Protein AF-X0YXL5-F1 (afdb_monomer_lite)

Sequence (217 aa):
MGSWDVGGWTADITVYADGTITDFPDGALIILWCDELYDGEADFRSVGGWYGQEDILLTAFIISDSVRMDYERGLVTFRVVTIQDLLKKLTIWGANLKSTTGDPTGWFGIEDMTAELAAWWVIENRTTLGNLVDLYFWGGTGAGKPLDFLDFTERDAYSIINDDILSCLCARFVCGRYNTMTGTRDYNLLTEAQRAMIGAPLMTIERDHWRDDLEVG

Foldseek 3Di:
DDDPVLQWDKDKDKDQDQDDCVNQDAFDKDWDFDFDDDPPDPGTDADDDDPPCRRTQAIWTWHPPFWDADPVRRMIITMTIFCLVVQQVQKFAKDKAFEDCDDDPDLRYDHQDALVNVLVSCPVVGHPVVVPAAEEADPDDLPRPGDGMFTDHTGGSQCCSAPRRCVVSCWHFHADRRSHIDDDHDLVPDDPVRNVVVDPPPDDPDPVVPPDDDDDD

Structure (mmCIF, N/CA/C/O backbone):
data_AF-X0YXL5-F1
#
_entry.id   AF-X0YXL5-F1
#
loop_
_atom_site.group_PDB
_atom_site.id
_atom_site.type_symbol
_atom_site.label_atom_id
_atom_site.label_alt_id
_atom_site.label_comp_id
_atom_site.label_asym_id
_atom_site.label_entity_id
_atom_site.label_seq_id
_atom_site.pdbx_PDB_ins_code
_atom_site.Cartn_x
_atom_site.Cartn_y
_ato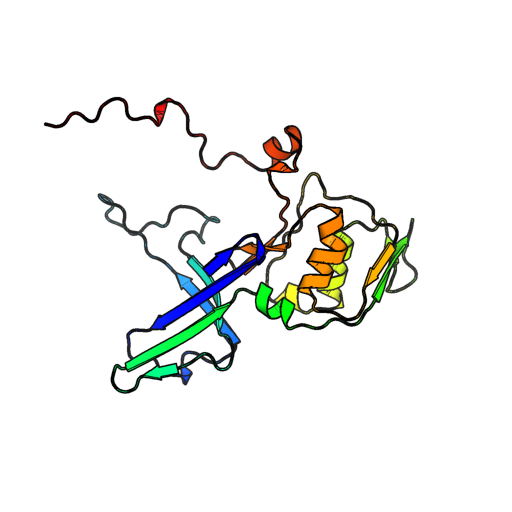m_site.Cartn_z
_atom_site.occupancy
_atom_site.B_iso_or_equiv
_atom_site.auth_seq_id
_atom_site.auth_comp_id
_atom_site.auth_asym_id
_atom_site.auth_atom_id
_atom_site.pdbx_PDB_model_num
ATOM 1 N N . MET A 1 1 ? -2.484 -0.819 -15.609 1.00 56.59 1 MET A N 1
ATOM 2 C CA . MET A 1 1 ? -3.908 -0.979 -15.255 1.00 56.59 1 MET A CA 1
ATOM 3 C C . MET A 1 1 ? -4.056 -0.897 -13.746 1.00 56.59 1 MET A C 1
ATOM 5 O O . MET A 1 1 ? -3.363 -1.604 -13.031 1.00 56.59 1 MET A O 1
ATOM 9 N N . GLY A 1 2 ? -4.920 -0.015 -13.265 1.00 61.78 2 GLY A N 1
ATOM 10 C CA . GLY A 1 2 ? -5.283 0.103 -11.856 1.00 61.78 2 GLY A CA 1
ATOM 11 C C . GLY A 1 2 ? -6.634 0.793 -11.771 1.00 61.78 2 GLY A C 1
ATOM 12 O O . GLY A 1 2 ? -7.039 1.471 -12.716 1.00 61.78 2 GLY A O 1
ATOM 13 N N . SER A 1 3 ? -7.363 0.563 -10.690 1.00 67.38 3 SER A N 1
ATOM 14 C CA . SER A 1 3 ? -8.649 1.214 -10.462 1.00 67.38 3 SER A CA 1
ATOM 15 C C . SER A 1 3 ? -8.823 1.483 -8.982 1.00 67.38 3 SER A C 1
ATOM 17 O O . SER A 1 3 ? -8.262 0.775 -8.142 1.00 67.38 3 SER A O 1
ATOM 19 N N . TRP A 1 4 ? -9.654 2.475 -8.682 1.00 67.94 4 TRP A N 1
ATOM 20 C CA . TRP A 1 4 ? -10.129 2.732 -7.330 1.00 67.94 4 TRP A CA 1
ATOM 21 C C . TRP A 1 4 ? -10.657 1.463 -6.652 1.00 67.94 4 TRP A C 1
ATOM 23 O O . TRP A 1 4 ? -10.398 1.229 -5.476 1.00 67.94 4 TRP A O 1
ATOM 33 N N . ASP A 1 5 ? -11.345 0.609 -7.416 1.00 72.75 5 ASP A N 1
ATOM 34 C CA . ASP A 1 5 ? -11.934 -0.604 -6.869 1.00 72.75 5 ASP A CA 1
ATOM 35 C C . ASP A 1 5 ? -10.898 -1.636 -6.418 1.00 72.75 5 ASP A C 1
ATOM 37 O O . ASP A 1 5 ? -11.134 -2.367 -5.458 1.00 72.75 5 ASP A O 1
ATOM 41 N N . VAL A 1 6 ? -9.752 -1.686 -7.097 1.00 76.38 6 VAL A N 1
ATOM 42 C CA . VAL A 1 6 ? -8.659 -2.620 -6.794 1.00 76.38 6 VAL A CA 1
ATOM 43 C C . VAL A 1 6 ? -7.719 -2.066 -5.716 1.00 76.38 6 VAL A C 1
ATOM 45 O O . VAL A 1 6 ? -7.063 -2.853 -5.026 1.00 76.38 6 VAL A O 1
ATOM 48 N N . GLY A 1 7 ? -7.671 -0.735 -5.570 1.00 76.25 7 GLY A N 1
ATOM 49 C CA . GLY A 1 7 ? -6.878 -0.018 -4.568 1.00 76.25 7 GLY A CA 1
ATOM 50 C C . GLY A 1 7 ? -5.394 0.149 -4.910 1.00 76.25 7 GLY A C 1
ATOM 51 O O . GLY A 1 7 ? -4.627 0.653 -4.091 1.00 76.25 7 GLY A O 1
ATOM 52 N N . GLY A 1 8 ? -4.968 -0.266 -6.102 1.00 82.81 8 GLY A N 1
ATOM 53 C CA . GLY A 1 8 ? -3.575 -0.201 -6.535 1.00 82.81 8 GLY A CA 1
ATOM 54 C C . GLY A 1 8 ? -3.422 -0.238 -8.051 1.00 82.81 8 GLY A C 1
ATOM 55 O O . GLY A 1 8 ? -4.407 -0.302 -8.799 1.00 82.81 8 GLY A O 1
ATOM 56 N N . TRP A 1 9 ? -2.168 -0.206 -8.500 1.00 85.31 9 TRP A N 1
ATOM 57 C CA . TRP A 1 9 ? -1.812 -0.224 -9.916 1.00 85.31 9 TRP A CA 1
ATOM 58 C C . TRP A 1 9 ? -0.805 -1.316 -10.237 1.00 85.31 9 TRP A C 1
ATOM 60 O O . TRP A 1 9 ? 0.064 -1.679 -9.443 1.00 85.31 9 TRP A O 1
ATOM 70 N N . THR A 1 10 ? -0.927 -1.813 -11.459 1.00 88.31 10 THR A N 1
ATOM 71 C CA . THR A 1 10 ? -0.017 -2.769 -12.076 1.00 88.31 10 THR A CA 1
ATOM 72 C C . THR A 1 10 ? 0.400 -2.233 -13.436 1.00 88.31 10 THR A C 1
ATOM 74 O O . THR A 1 10 ? -0.432 -1.678 -14.160 1.00 88.31 10 THR A O 1
ATOM 77 N N . ALA A 1 11 ? 1.656 -2.410 -13.819 1.00 88.19 11 ALA A N 1
ATOM 78 C CA . ALA A 1 11 ? 2.133 -2.064 -15.153 1.00 88.19 11 ALA A CA 1
ATOM 79 C C . ALA A 1 11 ? 3.052 -3.162 -15.693 1.00 88.19 11 ALA A C 1
ATOM 81 O O . ALA A 1 11 ? 3.774 -3.797 -14.930 1.00 88.19 11 ALA A O 1
ATOM 82 N N . ASP A 1 12 ? 3.002 -3.374 -17.004 1.00 90.44 12 ASP A N 1
ATOM 83 C CA . ASP A 1 12 ? 3.971 -4.194 -17.725 1.00 90.44 12 ASP A CA 1
ATOM 84 C C . ASP A 1 12 ? 4.975 -3.232 -18.370 1.00 90.44 12 ASP A C 1
ATOM 86 O O . ASP A 1 12 ? 4.578 -2.320 -19.098 1.00 90.44 12 ASP A O 1
ATOM 90 N N . ILE A 1 13 ? 6.257 -3.393 -18.047 1.00 89.19 13 ILE A N 1
ATOM 91 C CA . ILE A 1 13 ? 7.341 -2.516 -18.499 1.00 89.19 13 ILE A CA 1
ATOM 92 C C . ILE A 1 13 ? 8.260 -3.330 -19.398 1.00 89.19 13 ILE A C 1
ATOM 94 O O . ILE A 1 13 ? 8.684 -4.425 -19.032 1.00 89.19 13 ILE A O 1
ATOM 98 N N . THR A 1 14 ? 8.586 -2.772 -20.562 1.00 89.56 14 THR A N 1
ATOM 99 C CA . THR A 1 14 ? 9.588 -3.318 -21.479 1.00 89.56 14 THR A CA 1
ATOM 100 C C . THR A 1 14 ? 10.731 -2.324 -21.601 1.00 89.56 14 THR A C 1
ATOM 102 O O . THR A 1 14 ? 10.521 -1.170 -21.972 1.00 89.56 14 THR A O 1
ATOM 105 N N . VAL A 1 15 ? 11.939 -2.781 -21.295 1.00 87.56 15 VAL A N 1
ATOM 106 C CA . VAL A 1 15 ? 13.174 -2.014 -21.417 1.00 87.56 15 VAL A CA 1
ATOM 107 C C . VAL A 1 15 ? 13.809 -2.341 -22.764 1.00 87.56 15 VAL A C 1
ATOM 109 O O . VAL A 1 15 ? 14.093 -3.502 -23.063 1.00 87.56 15 VAL A O 1
ATOM 112 N N . TYR A 1 16 ? 14.003 -1.302 -23.575 1.00 82.62 16 TYR A N 1
ATOM 113 C CA . TYR A 1 16 ? 14.568 -1.372 -24.921 1.00 82.62 16 TYR A CA 1
ATOM 114 C C . TYR A 1 16 ? 16.026 -0.891 -24.889 1.00 82.62 16 TYR A C 1
ATOM 116 O O . TYR A 1 16 ? 16.291 0.249 -25.254 1.00 82.62 16 TYR A O 1
ATOM 124 N N . ALA A 1 17 ? 16.956 -1.705 -24.378 1.00 71.31 17 ALA A N 1
ATOM 125 C CA . ALA A 1 17 ? 18.399 -1.414 -24.338 1.00 71.31 17 ALA A CA 1
ATOM 126 C C . ALA A 1 17 ? 19.187 -2.616 -23.777 1.00 71.31 17 ALA A C 1
ATOM 128 O O . ALA A 1 17 ? 18.592 -3.632 -23.434 1.00 71.31 17 ALA A O 1
ATOM 129 N N . ASP A 1 18 ? 20.510 -2.452 -23.640 1.00 69.94 18 ASP A N 1
ATOM 130 C CA . ASP A 1 18 ? 21.506 -3.377 -23.064 1.00 69.94 18 ASP A CA 1
ATOM 131 C C . ASP A 1 18 ? 21.288 -3.638 -21.551 1.00 69.94 18 ASP A C 1
ATOM 133 O O . ASP A 1 18 ? 22.162 -3.422 -20.717 1.00 69.94 18 ASP A O 1
ATOM 137 N N . GLY A 1 19 ? 20.065 -4.017 -21.183 1.00 70.50 19 GLY A N 1
ATOM 138 C CA . GLY A 1 19 ? 19.668 -4.423 -19.844 1.00 70.50 19 GLY A CA 1
ATOM 139 C C . GLY A 1 19 ? 19.662 -5.941 -19.738 1.00 70.50 19 GLY A C 1
ATOM 140 O O . GLY A 1 19 ? 19.203 -6.654 -20.632 1.00 70.50 19 GLY A O 1
ATOM 141 N N . THR A 1 20 ? 20.159 -6.446 -18.622 1.00 76.19 20 THR A N 1
ATOM 142 C CA . THR A 1 20 ? 20.209 -7.870 -18.306 1.00 76.19 20 THR A CA 1
ATOM 143 C C . THR A 1 20 ? 19.233 -8.205 -17.183 1.00 76.19 20 THR A C 1
ATOM 145 O O . THR A 1 20 ? 18.804 -7.342 -16.421 1.00 76.19 20 THR A O 1
ATOM 148 N N . ILE A 1 21 ? 18.893 -9.487 -17.032 1.00 78.75 21 ILE A N 1
ATOM 149 C CA . ILE A 1 21 ? 18.035 -9.958 -15.926 1.00 78.75 21 ILE A CA 1
ATOM 150 C C . ILE A 1 21 ? 18.652 -9.607 -14.560 1.00 78.75 21 ILE A C 1
ATOM 152 O O . ILE A 1 21 ? 17.931 -9.378 -13.595 1.00 78.75 21 ILE A O 1
ATOM 156 N N . THR A 1 22 ? 19.983 -9.520 -14.470 1.00 85.25 22 THR A N 1
ATOM 157 C CA . THR A 1 22 ? 20.674 -9.144 -13.231 1.00 85.25 22 THR A CA 1
ATOM 158 C C . THR A 1 22 ? 20.494 -7.678 -12.848 1.00 85.25 22 THR A C 1
ATOM 160 O O . THR A 1 22 ? 20.616 -7.361 -11.668 1.00 85.25 22 THR A O 1
ATOM 163 N N . ASP A 1 23 ? 20.168 -6.807 -13.804 1.00 84.94 23 ASP A N 1
ATOM 164 C CA . ASP A 1 23 ? 19.914 -5.385 -13.541 1.00 84.94 23 ASP A CA 1
ATOM 165 C C . ASP A 1 23 ? 18.517 -5.149 -12.951 1.00 84.94 23 ASP A C 1
ATOM 167 O O . ASP A 1 23 ? 18.272 -4.132 -12.303 1.00 84.94 23 ASP A O 1
ATOM 171 N N . PHE A 1 24 ? 17.610 -6.115 -13.128 1.00 88.25 24 PHE A N 1
ATOM 172 C CA . PHE A 1 24 ? 16.226 -6.063 -12.661 1.00 88.25 24 PHE A CA 1
ATOM 173 C C . PHE A 1 24 ? 15.920 -7.249 -11.735 1.00 88.25 24 PHE A C 1
ATOM 175 O O . PHE A 1 24 ? 15.181 -8.156 -12.124 1.00 88.25 24 PHE A O 1
ATOM 182 N N . PRO A 1 25 ? 16.491 -7.283 -10.516 1.00 88.38 25 PRO A N 1
ATOM 183 C CA . PRO A 1 25 ? 16.267 -8.389 -9.600 1.00 88.38 25 PRO A CA 1
ATOM 184 C C . PRO A 1 25 ? 14.816 -8.434 -9.106 1.00 88.38 25 PRO A C 1
ATOM 186 O O . PRO A 1 25 ? 14.173 -7.408 -8.881 1.00 88.38 25 PRO A O 1
ATOM 189 N N . ASP A 1 26 ? 14.315 -9.646 -8.883 1.00 88.44 26 ASP A N 1
ATOM 190 C CA . ASP A 1 26 ? 12.971 -9.879 -8.358 1.00 88.44 26 ASP A CA 1
ATOM 191 C C . ASP A 1 26 ? 12.732 -9.143 -7.030 1.00 88.44 26 ASP A C 1
ATOM 193 O O . ASP A 1 26 ? 13.566 -9.162 -6.123 1.00 88.44 26 ASP A O 1
ATOM 197 N N . GLY A 1 27 ? 11.559 -8.516 -6.896 1.00 86.88 27 GLY A N 1
ATOM 198 C CA . GLY A 1 27 ? 11.187 -7.763 -5.697 1.00 86.88 27 GLY A CA 1
ATOM 199 C C . GLY A 1 27 ? 11.861 -6.395 -5.561 1.00 86.88 27 GLY A C 1
ATOM 200 O O . GLY A 1 27 ? 11.630 -5.716 -4.560 1.00 86.88 27 GLY A O 1
ATOM 201 N N . ALA A 1 28 ? 12.665 -5.961 -6.537 1.00 89.06 28 ALA A N 1
ATOM 202 C CA . ALA A 1 28 ? 13.271 -4.635 -6.518 1.00 89.06 28 ALA A CA 1
ATOM 203 C C . ALA A 1 28 ? 12.226 -3.514 -6.579 1.00 89.06 28 ALA A C 1
ATOM 205 O O . ALA A 1 28 ? 11.196 -3.633 -7.251 1.00 89.06 28 ALA A O 1
ATOM 206 N N . LEU A 1 29 ? 12.533 -2.405 -5.902 1.00 89.81 29 LEU A N 1
ATOM 207 C CA . LEU A 1 29 ? 11.807 -1.147 -6.030 1.00 89.81 29 LEU A CA 1
ATOM 208 C C . LEU A 1 29 ? 12.217 -0.454 -7.333 1.00 89.81 29 LEU A C 1
ATOM 210 O O . LEU A 1 29 ? 13.402 -0.257 -7.593 1.00 89.81 29 LEU A O 1
ATOM 214 N N . ILE A 1 30 ? 11.228 -0.045 -8.118 1.00 89.44 30 ILE A N 1
ATOM 215 C CA . ILE A 1 30 ? 11.390 0.739 -9.338 1.00 89.44 30 ILE A CA 1
ATOM 216 C C . ILE A 1 30 ? 10.702 2.085 -9.159 1.00 89.44 30 ILE A C 1
ATOM 218 O O . ILE A 1 30 ? 9.584 2.164 -8.644 1.00 89.44 30 ILE A O 1
ATOM 222 N N . ILE A 1 31 ? 11.367 3.129 -9.649 1.00 89.88 31 ILE A N 1
ATOM 223 C CA . ILE A 1 31 ? 10.819 4.476 -9.780 1.00 89.88 31 ILE A CA 1
ATOM 224 C C . ILE A 1 31 ? 10.888 4.853 -11.258 1.00 89.88 31 ILE A C 1
ATOM 226 O O . ILE A 1 31 ? 11.968 4.875 -11.849 1.00 89.88 31 ILE A O 1
ATOM 230 N N . LEU A 1 32 ? 9.729 5.112 -11.856 1.00 87.88 32 LEU A N 1
ATOM 231 C CA . LEU A 1 32 ? 9.612 5.635 -13.209 1.00 87.88 32 LEU A CA 1
ATOM 232 C C . LEU A 1 32 ? 9.534 7.153 -13.158 1.00 87.88 32 LEU A C 1
ATOM 234 O O . LEU A 1 32 ? 8.629 7.711 -12.537 1.00 87.88 32 LEU A O 1
ATOM 238 N N . TRP A 1 33 ? 10.462 7.784 -13.861 1.00 86.56 33 TRP A N 1
ATOM 239 C CA . TRP A 1 33 ? 10.520 9.224 -14.062 1.00 86.56 33 TRP A CA 1
ATOM 240 C C . TRP A 1 33 ? 10.014 9.546 -15.465 1.00 86.56 33 TRP A C 1
ATOM 242 O O . TRP A 1 33 ? 10.213 8.754 -16.392 1.00 86.56 33 TRP A O 1
ATOM 252 N N . CYS A 1 34 ? 9.338 10.678 -15.615 1.00 84.88 34 CYS A N 1
ATOM 253 C CA . CYS A 1 34 ? 8.883 11.173 -16.901 1.00 84.88 34 CYS A CA 1
ATOM 254 C C . CYS A 1 34 ? 9.334 12.614 -17.098 1.00 84.88 34 CYS A C 1
ATOM 256 O O . CYS A 1 34 ? 8.990 13.492 -16.306 1.00 84.88 34 CYS A O 1
ATOM 258 N N . ASP A 1 35 ? 10.022 12.839 -18.212 1.00 83.88 35 ASP A N 1
ATOM 259 C CA . ASP A 1 35 ? 10.342 14.171 -18.699 1.00 83.88 35 ASP A CA 1
ATOM 260 C C . ASP A 1 35 ? 9.232 14.630 -19.649 1.00 83.88 35 ASP A C 1
ATOM 262 O O . ASP A 1 35 ? 8.999 14.031 -20.704 1.00 83.88 35 ASP A O 1
ATOM 266 N N . GLU A 1 36 ? 8.519 15.685 -19.265 1.00 82.25 36 GLU A N 1
ATOM 267 C CA . GLU A 1 36 ? 7.452 16.279 -20.069 1.00 82.25 36 GLU A CA 1
ATOM 268 C C . GLU A 1 36 ? 7.972 17.523 -20.797 1.00 82.25 36 GLU A C 1
ATOM 270 O O . GLU A 1 36 ? 8.547 18.430 -20.190 1.00 82.25 36 GLU A O 1
ATOM 275 N N . LEU A 1 37 ? 7.771 17.566 -22.116 1.00 81.31 37 LEU A N 1
ATOM 276 C CA . LEU A 1 37 ? 8.053 18.736 -22.942 1.00 81.31 37 LEU A CA 1
ATOM 277 C C . LEU A 1 37 ? 6.737 19.302 -23.470 1.00 81.31 37 LEU A C 1
ATOM 279 O O . LEU A 1 37 ? 5.977 18.606 -24.147 1.00 81.31 37 LEU A O 1
ATOM 283 N N . TYR A 1 38 ? 6.494 20.574 -23.178 1.00 80.25 38 TYR A N 1
ATOM 284 C CA . TYR A 1 38 ? 5.328 21.308 -23.652 1.00 80.25 38 TYR A CA 1
ATOM 285 C C . TYR A 1 38 ? 5.695 22.156 -24.873 1.00 80.25 38 TYR A C 1
ATOM 287 O O . TYR A 1 38 ? 6.813 22.659 -24.984 1.00 80.25 38 TYR A O 1
ATOM 295 N N . ASP A 1 39 ? 4.751 22.313 -25.803 1.00 79.81 39 ASP A N 1
ATOM 296 C CA . ASP A 1 39 ? 4.973 23.094 -27.021 1.00 79.81 39 ASP A CA 1
ATOM 297 C C . ASP A 1 39 ? 5.291 24.561 -26.680 1.00 79.81 39 ASP A C 1
ATOM 299 O O . ASP A 1 39 ? 4.534 25.226 -25.970 1.00 79.81 39 ASP A O 1
ATOM 303 N N . GLY A 1 40 ? 6.431 25.053 -27.171 1.00 76.50 40 GLY A N 1
ATOM 304 C CA . GLY A 1 40 ? 6.933 26.403 -26.902 1.00 76.50 40 GLY A CA 1
ATOM 305 C C . GLY A 1 40 ? 7.807 26.567 -25.650 1.00 76.50 40 GLY A C 1
ATOM 306 O O . GLY A 1 40 ? 8.334 27.661 -25.446 1.00 76.50 40 GLY A O 1
ATOM 307 N N . GLU A 1 41 ? 8.017 25.522 -24.846 1.00 72.88 41 GLU A N 1
ATOM 308 C CA . GLU A 1 41 ? 8.965 25.545 -23.722 1.00 72.88 41 GLU A CA 1
ATOM 309 C C . GLU A 1 41 ? 10.331 24.983 -24.150 1.00 72.88 41 GLU A C 1
ATOM 311 O O . GLU A 1 41 ? 10.423 24.001 -24.887 1.00 72.88 41 GLU A O 1
ATOM 316 N N . ALA A 1 42 ? 11.412 25.632 -23.709 1.00 67.25 42 ALA A N 1
ATOM 317 C CA . ALA A 1 42 ? 12.783 25.221 -24.035 1.00 67.25 42 ALA A CA 1
ATOM 318 C C . ALA A 1 42 ? 13.324 24.124 -23.100 1.00 67.25 42 ALA A C 1
ATOM 320 O O . ALA A 1 42 ? 14.292 23.452 -23.452 1.00 67.25 42 ALA A O 1
ATOM 321 N N . ASP A 1 43 ? 12.690 23.947 -21.938 1.00 74.56 43 ASP A N 1
ATOM 322 C CA . ASP A 1 43 ? 13.121 23.047 -20.872 1.00 74.56 43 ASP A CA 1
ATOM 323 C C . ASP A 1 43 ? 12.022 22.027 -20.546 1.00 74.56 43 ASP A C 1
ATOM 325 O O . ASP A 1 43 ? 10.829 22.337 -20.612 1.00 74.56 43 ASP A O 1
ATOM 329 N N . PHE A 1 44 ? 12.428 20.823 -20.135 1.00 74.94 44 PHE A N 1
ATOM 330 C CA . PHE A 1 44 ? 11.510 19.841 -19.562 1.00 74.94 44 PHE A CA 1
ATOM 331 C C . PHE A 1 44 ? 10.932 20.377 -18.252 1.00 74.94 44 PHE A C 1
ATOM 333 O O . PHE A 1 44 ? 11.658 20.887 -17.393 1.00 74.94 44 PHE A O 1
ATOM 340 N N . ARG A 1 45 ? 9.616 20.265 -18.095 1.00 67.69 45 ARG A N 1
ATOM 341 C CA . ARG A 1 45 ? 8.910 20.643 -16.870 1.00 67.69 45 ARG A CA 1
ATOM 342 C C . ARG A 1 45 ? 7.812 19.638 -16.627 1.00 67.69 45 ARG A C 1
ATOM 344 O O . ARG A 1 45 ? 6.985 19.468 -17.504 1.00 67.69 45 ARG A O 1
ATOM 351 N N . SER A 1 46 ? 7.754 19.058 -15.438 1.00 72.38 46 SER A N 1
ATOM 352 C CA . SER A 1 46 ? 6.651 18.177 -15.050 1.00 72.38 46 SER A CA 1
ATOM 353 C C . SER A 1 46 ? 5.629 18.965 -14.235 1.00 72.38 46 SER A C 1
ATOM 355 O O . SER A 1 46 ? 5.994 19.729 -13.336 1.00 72.38 46 SER A O 1
ATOM 357 N N . VAL A 1 47 ? 4.345 18.837 -14.578 1.00 65.75 47 VAL A N 1
ATOM 358 C CA . VAL A 1 47 ? 3.264 19.608 -13.943 1.00 65.75 47 VAL A CA 1
ATOM 359 C C . VAL A 1 47 ? 2.406 18.707 -13.055 1.00 65.75 47 VAL A C 1
ATOM 361 O O . VAL A 1 47 ? 1.809 17.733 -13.504 1.00 65.75 47 VAL A O 1
ATOM 364 N N . GLY A 1 48 ? 2.273 19.098 -11.784 1.00 64.88 48 GLY A N 1
ATOM 365 C CA . GLY A 1 48 ? 1.405 18.443 -10.804 1.00 64.88 48 GLY A CA 1
ATOM 366 C C . GLY A 1 48 ? 2.130 17.432 -9.916 1.00 64.88 48 GLY A C 1
ATOM 367 O O . GLY A 1 48 ? 3.134 16.839 -10.297 1.00 64.88 48 GLY A O 1
ATOM 368 N N . GLY A 1 49 ? 1.606 17.221 -8.705 1.00 67.88 49 GLY A N 1
ATOM 369 C CA . GLY A 1 49 ? 2.235 16.367 -7.696 1.00 67.88 49 GLY A CA 1
ATOM 370 C C . GLY A 1 49 ? 2.571 17.062 -6.396 1.00 67.88 49 GLY A C 1
ATOM 371 O O . GLY A 1 49 ? 2.079 18.151 -6.108 1.00 67.88 49 GLY A O 1
ATOM 372 N N . TRP A 1 50 ? 3.424 16.405 -5.615 1.00 67.81 50 TRP A N 1
ATOM 373 C CA . TRP A 1 50 ? 4.124 17.052 -4.517 1.00 67.81 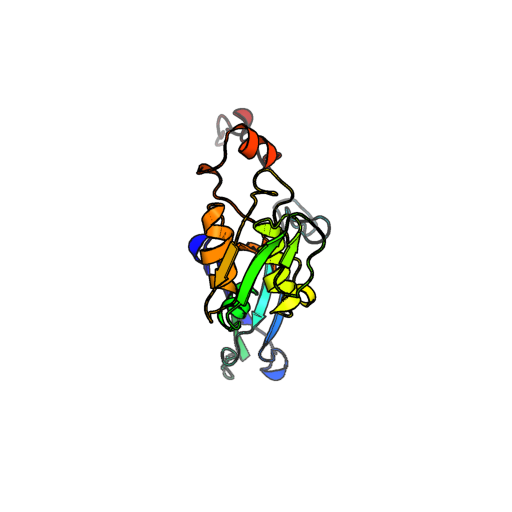50 TRP A CA 1
ATOM 374 C C . TRP A 1 50 ? 5.330 17.827 -5.025 1.00 67.81 50 TRP A C 1
ATOM 376 O O . TRP A 1 50 ? 5.977 17.424 -5.990 1.00 67.81 50 TRP A O 1
ATOM 386 N N . TYR A 1 51 ? 5.607 18.936 -4.342 1.00 73.75 51 TYR A N 1
ATOM 387 C CA . TYR A 1 51 ? 6.699 19.832 -4.684 1.00 73.75 51 TYR A CA 1
ATOM 388 C C . TYR A 1 51 ? 8.048 19.101 -4.656 1.00 73.75 51 TYR A C 1
ATOM 390 O O . TYR A 1 51 ? 8.409 18.521 -3.629 1.00 73.75 51 TYR A O 1
ATOM 398 N N . GLY A 1 52 ? 8.790 19.158 -5.762 1.00 75.00 52 GLY A N 1
ATOM 399 C CA . GLY A 1 52 ? 10.083 18.490 -5.939 1.00 75.00 52 GLY A CA 1
ATOM 400 C C . GLY A 1 52 ? 10.000 16.992 -6.262 1.00 75.00 52 GLY A C 1
ATOM 401 O O . GLY A 1 52 ? 11.002 16.292 -6.123 1.00 75.00 52 GLY A O 1
ATOM 402 N N . GLN A 1 53 ? 8.816 16.491 -6.618 1.00 75.50 53 GLN A N 1
ATOM 403 C CA . GLN A 1 53 ? 8.549 15.102 -7.016 1.00 75.50 53 GLN A CA 1
ATOM 404 C C . GLN A 1 53 ? 7.521 15.039 -8.161 1.00 75.50 53 GLN A C 1
ATOM 406 O O . GLN A 1 53 ? 6.722 14.101 -8.257 1.00 75.50 53 GLN A O 1
ATOM 411 N N . GLU A 1 54 ? 7.434 16.0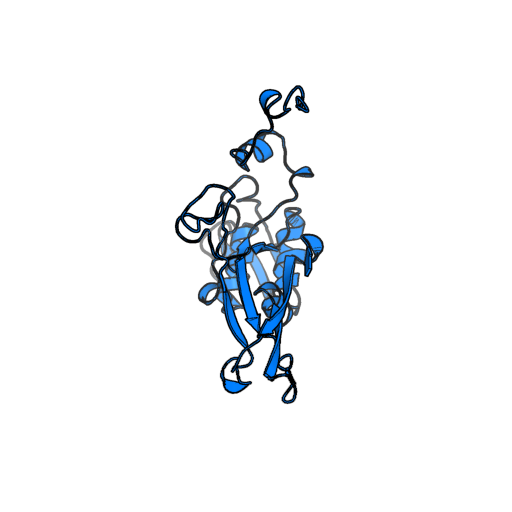85 -8.974 1.00 81.00 54 GLU A N 1
ATOM 412 C CA . GLU A 1 54 ? 6.405 16.250 -10.002 1.00 81.00 54 GLU A CA 1
ATOM 413 C C . GLU A 1 54 ? 6.601 15.304 -11.196 1.00 81.00 54 GLU A C 1
ATOM 415 O O . GLU A 1 54 ? 5.634 14.885 -11.828 1.00 81.00 54 GLU A O 1
ATOM 420 N N . ASP A 1 55 ? 7.849 14.937 -11.455 1.00 83.62 55 ASP A N 1
ATOM 421 C CA . ASP A 1 55 ? 8.355 14.089 -12.534 1.00 83.62 55 ASP A CA 1
ATOM 422 C C . ASP A 1 55 ? 8.276 12.580 -12.246 1.00 83.62 55 ASP A C 1
ATOM 424 O O . ASP A 1 55 ? 8.456 11.763 -13.151 1.00 83.62 55 ASP A O 1
ATOM 428 N N . ILE A 1 56 ? 7.950 12.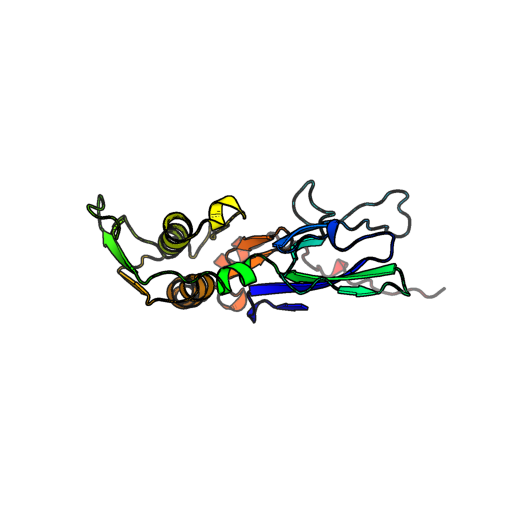176 -11.014 1.00 84.06 56 ILE A N 1
ATOM 429 C CA . ILE A 1 56 ? 7.729 10.764 -10.685 1.00 84.06 56 ILE A CA 1
ATOM 430 C C . ILE A 1 56 ? 6.361 10.318 -11.211 1.00 84.06 56 ILE A C 1
ATOM 432 O O . ILE A 1 56 ? 5.300 10.722 -10.721 1.00 84.06 56 ILE A O 1
ATOM 436 N N . LEU A 1 57 ? 6.394 9.399 -12.173 1.00 84.69 57 LEU A N 1
ATOM 437 C CA . LEU A 1 57 ? 5.207 8.801 -12.771 1.00 84.69 57 LEU A CA 1
ATOM 438 C C . LEU A 1 57 ? 4.663 7.640 -11.932 1.00 84.69 57 LEU A C 1
ATOM 440 O O . LEU A 1 57 ? 3.448 7.517 -11.765 1.00 84.69 57 LEU A O 1
ATOM 444 N N . LEU A 1 58 ? 5.546 6.767 -11.435 1.00 86.50 58 LEU A N 1
ATOM 445 C CA . LEU A 1 58 ? 5.158 5.572 -10.685 1.00 86.50 58 LEU A CA 1
ATOM 446 C C . LEU A 1 58 ? 6.304 5.035 -9.825 1.00 86.50 58 LEU A C 1
ATOM 448 O O . LEU A 1 58 ? 7.390 4.769 -10.331 1.00 86.50 58 LEU A O 1
ATOM 452 N N . THR A 1 59 ? 5.998 4.736 -8.569 1.00 89.88 59 THR A N 1
ATOM 453 C CA . THR A 1 59 ? 6.838 3.937 -7.674 1.00 89.88 59 THR A CA 1
ATOM 454 C C . THR A 1 59 ? 6.172 2.579 -7.432 1.00 89.88 59 THR A C 1
ATOM 456 O O . THR A 1 59 ? 5.021 2.519 -6.996 1.00 89.88 59 THR A O 1
ATOM 459 N N . ALA A 1 60 ? 6.861 1.477 -7.737 1.00 91.00 60 ALA A N 1
ATOM 460 C CA . ALA A 1 60 ? 6.301 0.122 -7.673 1.00 91.00 60 ALA A CA 1
ATOM 461 C C . ALA A 1 60 ? 7.385 -0.954 -7.478 1.00 91.00 60 ALA A C 1
ATOM 463 O O . ALA A 1 60 ? 8.573 -0.678 -7.601 1.00 91.00 60 ALA A O 1
ATOM 464 N N . PHE A 1 61 ? 6.982 -2.194 -7.203 1.00 90.88 61 PHE A N 1
ATOM 465 C CA . PHE A 1 61 ? 7.877 -3.340 -7.023 1.00 90.88 61 PHE A CA 1
ATOM 466 C C . PHE A 1 61 ? 7.770 -4.323 -8.181 1.00 90.88 61 PHE A C 1
ATOM 468 O O . PHE A 1 61 ? 6.663 -4.602 -8.646 1.00 90.88 61 PHE A O 1
ATOM 475 N N . ILE A 1 62 ? 8.895 -4.901 -8.605 1.00 91.19 62 ILE A N 1
ATOM 476 C CA . ILE A 1 62 ? 8.906 -5.998 -9.580 1.00 91.19 62 ILE A CA 1
ATOM 477 C C . ILE A 1 62 ? 8.268 -7.241 -8.954 1.00 91.19 62 ILE A C 1
ATOM 479 O O . ILE A 1 62 ? 8.695 -7.700 -7.893 1.00 91.19 62 ILE A O 1
ATOM 483 N N . ILE A 1 63 ? 7.268 -7.821 -9.622 1.00 90.44 63 ILE A N 1
ATOM 484 C CA . ILE A 1 63 ? 6.725 -9.119 -9.216 1.00 90.44 63 ILE A CA 1
ATOM 485 C C . ILE A 1 63 ? 7.781 -10.192 -9.491 1.00 90.44 63 ILE A C 1
ATOM 487 O O . ILE A 1 63 ? 8.267 -10.304 -10.619 1.00 90.44 63 ILE A O 1
ATOM 491 N N . SER A 1 64 ? 8.083 -11.013 -8.485 1.00 83.38 64 SER A N 1
ATOM 492 C CA . SER A 1 64 ? 8.938 -12.190 -8.650 1.00 83.38 64 SER A CA 1
ATOM 493 C C . SER A 1 64 ? 8.453 -13.092 -9.787 1.00 83.38 64 SER A C 1
ATOM 495 O O . SER A 1 64 ? 7.246 -13.248 -9.974 1.00 83.38 64 SER A O 1
ATOM 497 N N . ASP A 1 65 ? 9.382 -13.690 -10.530 1.00 83.12 65 ASP A N 1
ATOM 498 C CA . ASP A 1 65 ? 9.083 -14.565 -11.678 1.00 83.12 65 ASP A CA 1
ATOM 499 C C . ASP A 1 65 ? 8.337 -13.872 -12.844 1.00 83.12 65 ASP A C 1
ATOM 501 O O . ASP A 1 65 ? 7.718 -14.511 -13.698 1.00 83.12 65 ASP A O 1
ATOM 505 N N . SER A 1 66 ? 8.377 -12.534 -12.913 1.00 87.12 66 SER A N 1
ATOM 506 C CA . SER A 1 66 ? 7.817 -11.784 -14.050 1.00 87.12 66 SER A CA 1
ATOM 507 C C . SER A 1 66 ? 8.860 -11.334 -15.071 1.00 87.12 66 SER A C 1
ATOM 509 O O . SER A 1 66 ? 8.485 -10.957 -16.183 1.00 87.12 66 SER A O 1
ATOM 511 N N . VAL A 1 67 ? 10.149 -11.390 -14.721 1.00 87.12 67 VAL A N 1
ATOM 512 C CA . VAL A 1 67 ? 11.247 -10.907 -15.563 1.00 87.12 67 VAL A CA 1
ATOM 513 C C . VAL A 1 67 ? 11.520 -11.895 -16.695 1.00 87.12 67 VAL A C 1
ATOM 515 O O . VAL A 1 67 ? 11.833 -13.064 -16.477 1.00 87.12 67 VAL A O 1
ATOM 518 N N . ARG A 1 68 ? 11.408 -11.421 -17.934 1.00 87.56 68 ARG A N 1
ATOM 519 C CA . ARG A 1 68 ? 11.657 -12.196 -19.153 1.00 87.56 68 ARG A CA 1
ATOM 520 C C . ARG A 1 68 ? 12.624 -11.450 -20.053 1.00 87.56 68 ARG A C 1
ATOM 522 O O . ARG A 1 68 ? 12.424 -10.266 -20.309 1.00 87.56 68 ARG A O 1
ATOM 529 N N . MET A 1 69 ? 13.623 -12.161 -20.568 1.00 86.25 69 MET A N 1
ATOM 530 C CA . MET A 1 69 ? 14.588 -11.626 -21.526 1.00 86.25 69 MET A CA 1
ATOM 531 C C . MET A 1 69 ? 14.376 -12.246 -22.906 1.00 86.25 69 MET A C 1
ATOM 533 O O . MET A 1 69 ? 14.337 -13.467 -23.050 1.00 86.25 69 MET A O 1
ATOM 537 N N . ASP A 1 70 ? 14.257 -11.392 -23.914 1.00 85.81 70 ASP A N 1
ATOM 538 C CA . ASP A 1 70 ? 14.316 -11.758 -25.324 1.00 85.81 70 ASP A CA 1
ATOM 539 C C . ASP A 1 70 ? 15.737 -11.484 -25.830 1.00 85.81 70 ASP A C 1
ATOM 541 O O . ASP A 1 70 ? 16.124 -10.334 -26.047 1.00 85.81 70 ASP A O 1
ATOM 545 N N . TYR A 1 71 ? 16.524 -12.549 -25.991 1.00 80.44 71 TYR A N 1
ATOM 546 C CA . TYR A 1 71 ? 17.912 -12.460 -26.451 1.00 80.44 71 TYR A CA 1
ATOM 547 C C . TYR A 1 71 ? 18.041 -12.054 -27.923 1.00 80.44 71 TYR A C 1
ATOM 549 O O . TYR A 1 71 ? 19.079 -11.522 -28.305 1.00 80.44 71 TYR A O 1
ATOM 557 N N . GLU A 1 72 ? 17.023 -12.295 -28.755 1.00 80.50 72 GLU A N 1
ATOM 558 C CA . GLU A 1 72 ? 17.076 -11.933 -30.177 1.00 80.50 72 GLU A CA 1
ATOM 559 C C . GLU A 1 72 ? 16.892 -10.428 -30.369 1.00 80.50 72 GLU A C 1
ATOM 561 O O . GLU A 1 72 ? 17.465 -9.837 -31.285 1.00 80.50 72 GLU A O 1
ATOM 566 N N . ARG A 1 73 ? 16.093 -9.807 -29.497 1.00 78.81 73 ARG A N 1
ATOM 567 C CA . ARG A 1 73 ? 15.766 -8.378 -29.560 1.00 78.81 73 ARG A CA 1
ATOM 568 C C . ARG A 1 73 ? 16.488 -7.529 -28.518 1.00 78.81 73 ARG A C 1
ATOM 570 O O . ARG A 1 73 ? 16.394 -6.307 -28.592 1.00 78.81 73 ARG A O 1
ATOM 577 N N . GLY A 1 74 ? 17.181 -8.154 -27.565 1.00 80.56 74 GLY A N 1
ATOM 578 C CA . GLY A 1 74 ? 17.825 -7.463 -26.447 1.00 80.56 74 GLY A CA 1
ATOM 579 C C . GLY A 1 74 ? 16.813 -6.733 -25.565 1.00 80.56 74 GLY A C 1
ATOM 580 O O . GLY A 1 74 ? 17.033 -5.583 -25.207 1.00 80.56 74 GLY A O 1
ATOM 581 N N . LEU A 1 75 ? 15.665 -7.361 -25.287 1.00 86.12 75 LEU A N 1
ATOM 582 C CA . LEU A 1 75 ? 14.580 -6.744 -24.516 1.00 86.12 75 LEU A CA 1
ATOM 583 C C . LEU A 1 75 ? 14.404 -7.451 -23.182 1.00 86.12 75 LEU A C 1
ATOM 585 O O . LEU A 1 75 ? 14.381 -8.680 -23.129 1.00 86.12 75 LEU A O 1
ATOM 589 N N . VAL A 1 76 ? 14.174 -6.675 -22.127 1.00 87.62 76 VAL A N 1
ATOM 590 C CA . VAL A 1 76 ? 13.740 -7.203 -20.830 1.00 87.62 76 VAL A CA 1
ATOM 591 C C . VAL A 1 76 ? 12.331 -6.703 -20.554 1.00 87.62 76 VAL A C 1
ATOM 593 O O . VAL A 1 76 ? 12.060 -5.510 -20.645 1.00 87.62 76 VAL A O 1
ATOM 596 N N . THR A 1 77 ? 11.413 -7.615 -20.247 1.00 90.19 77 THR A N 1
ATOM 597 C CA . THR A 1 77 ? 10.036 -7.289 -19.861 1.00 90.19 77 THR A CA 1
ATOM 598 C C . THR A 1 77 ? 9.757 -7.812 -18.465 1.00 90.19 77 THR A C 1
ATOM 600 O O . THR A 1 77 ? 10.096 -8.954 -18.166 1.00 90.19 77 THR A O 1
ATOM 603 N N . PHE A 1 78 ? 9.122 -7.004 -17.626 1.00 91.69 78 PHE A N 1
ATOM 604 C CA . PHE A 1 78 ? 8.711 -7.401 -16.283 1.00 91.69 78 PHE A CA 1
ATOM 605 C C . PHE A 1 78 ? 7.424 -6.694 -15.868 1.00 91.69 78 PHE A C 1
ATOM 607 O O . PHE A 1 78 ? 7.039 -5.664 -16.427 1.00 91.69 78 PHE A O 1
ATOM 614 N N . ARG A 1 79 ? 6.751 -7.264 -14.869 1.00 91.94 79 ARG A N 1
ATOM 615 C CA . ARG A 1 79 ? 5.527 -6.705 -14.303 1.00 91.94 79 ARG A CA 1
ATOM 616 C C . ARG A 1 79 ? 5.832 -6.042 -12.974 1.00 91.94 79 ARG A C 1
ATOM 618 O O . ARG A 1 79 ? 6.475 -6.642 -12.116 1.00 91.94 79 ARG A O 1
ATOM 625 N N . VAL A 1 80 ? 5.305 -4.839 -12.780 1.00 91.69 80 VAL A N 1
ATOM 626 C CA . VAL A 1 80 ? 5.394 -4.113 -11.513 1.00 91.69 80 VAL A CA 1
ATOM 627 C C . VAL A 1 80 ? 4.036 -3.952 -10.851 1.00 91.69 80 VAL A C 1
ATOM 629 O O . VAL A 1 80 ? 3.015 -3.823 -11.530 1.00 91.69 80 VAL A O 1
ATOM 632 N N . VAL A 1 81 ? 4.031 -3.936 -9.520 1.00 91.25 81 VAL A N 1
ATOM 633 C CA . VAL A 1 81 ? 2.850 -3.728 -8.673 1.00 91.25 81 VAL A CA 1
ATOM 634 C C . VAL A 1 81 ? 3.140 -2.725 -7.573 1.00 91.25 81 VAL A C 1
ATOM 636 O O . VAL A 1 81 ? 4.225 -2.701 -6.998 1.00 91.25 81 VAL A O 1
ATOM 639 N N . THR A 1 82 ? 2.149 -1.910 -7.237 1.00 90.12 82 THR A N 1
ATOM 640 C CA . THR A 1 82 ? 2.212 -1.076 -6.032 1.00 90.12 82 THR A CA 1
ATOM 641 C C . THR A 1 82 ? 2.123 -1.913 -4.754 1.00 90.12 82 THR A C 1
ATOM 643 O O . THR A 1 82 ? 1.629 -3.043 -4.779 1.00 90.12 82 THR A O 1
ATOM 646 N N . ILE A 1 83 ? 2.530 -1.338 -3.617 1.00 87.06 83 ILE A N 1
ATOM 647 C CA . ILE A 1 83 ? 2.594 -2.003 -2.300 1.00 87.06 83 ILE A CA 1
ATOM 648 C C . ILE A 1 83 ? 1.292 -2.703 -1.878 1.00 87.06 83 ILE A C 1
ATOM 650 O O . ILE A 1 83 ? 1.323 -3.687 -1.143 1.00 87.06 83 ILE A O 1
ATOM 654 N N . GLN A 1 84 ? 0.142 -2.250 -2.386 1.00 86.81 84 GLN A N 1
ATOM 655 C CA . GLN A 1 84 ? -1.155 -2.891 -2.178 1.00 86.81 84 GLN A CA 1
ATOM 656 C C . GLN A 1 84 ? -1.129 -4.395 -2.512 1.00 86.81 84 GLN A C 1
ATOM 658 O O . GLN A 1 84 ? -1.750 -5.184 -1.798 1.00 86.81 84 GLN A O 1
ATOM 663 N N . ASP A 1 85 ? -0.443 -4.821 -3.578 1.00 86.81 85 ASP A N 1
ATOM 664 C CA . ASP A 1 85 ? -0.381 -6.244 -3.951 1.00 86.81 85 ASP A CA 1
ATOM 665 C C . ASP A 1 85 ? 0.489 -7.050 -2.979 1.00 86.81 85 ASP A C 1
ATOM 667 O O . ASP A 1 85 ? 0.179 -8.195 -2.652 1.00 86.81 85 ASP A O 1
ATOM 671 N N . LEU A 1 86 ? 1.540 -6.426 -2.443 1.00 83.69 86 LEU A N 1
ATOM 672 C CA . LEU A 1 86 ? 2.364 -7.022 -1.393 1.00 83.69 86 LEU A CA 1
ATOM 673 C C . LEU A 1 86 ? 1.560 -7.204 -0.099 1.00 83.69 86 LEU A C 1
ATOM 675 O O . LEU A 1 86 ? 1.675 -8.243 0.548 1.00 83.69 86 LEU A O 1
ATOM 679 N N . LEU A 1 87 ? 0.669 -6.265 0.232 1.00 83.94 87 LEU A N 1
ATOM 680 C CA . LEU A 1 87 ? -0.235 -6.403 1.379 1.00 83.94 87 LEU A CA 1
ATOM 681 C C . LEU A 1 87 ? -1.261 -7.524 1.216 1.00 83.94 87 LEU A C 1
ATOM 683 O O . LEU A 1 87 ? -1.582 -8.187 2.199 1.00 83.94 87 LEU A O 1
ATOM 687 N N . LYS A 1 88 ? -1.737 -7.784 -0.007 1.00 87.56 88 LYS A N 1
ATOM 688 C CA . LYS A 1 88 ? -2.623 -8.929 -0.283 1.00 87.56 88 LYS A CA 1
ATOM 689 C C . LYS A 1 88 ? -1.916 -10.281 -0.127 1.00 87.56 88 LYS A C 1
ATOM 691 O O . LYS A 1 88 ? -2.575 -11.296 0.062 1.00 87.56 88 LYS A O 1
ATOM 696 N N . LYS A 1 89 ? -0.581 -10.312 -0.199 1.00 86.69 89 LYS A N 1
ATOM 697 C CA . LYS A 1 89 ? 0.230 -11.525 0.013 1.00 86.69 89 LYS A CA 1
ATOM 698 C C . LYS A 1 89 ? 0.613 -11.730 1.479 1.00 86.69 89 LYS A C 1
ATOM 700 O O . LYS A 1 89 ? 0.952 -12.845 1.870 1.00 86.69 89 LYS A O 1
ATOM 705 N N . LEU A 1 90 ? 0.563 -10.676 2.292 1.00 87.31 90 LEU A N 1
ATOM 706 C CA . LEU A 1 90 ? 0.905 -10.740 3.706 1.00 87.31 90 LEU A CA 1
ATOM 707 C C . LEU A 1 90 ? -0.289 -11.249 4.516 1.00 87.31 90 LEU A C 1
ATOM 709 O O . LEU A 1 90 ? -1.253 -10.519 4.727 1.00 87.31 90 LEU A O 1
ATOM 713 N N . THR A 1 91 ? -0.211 -12.487 4.998 1.00 88.56 91 THR A N 1
ATOM 714 C CA . THR A 1 91 ? -1.225 -13.047 5.904 1.00 88.56 91 THR A CA 1
ATOM 715 C C . THR A 1 91 ? -0.952 -12.598 7.336 1.00 88.56 91 THR A C 1
ATOM 717 O O . THR A 1 91 ? 0.169 -12.735 7.831 1.00 88.56 91 THR A O 1
ATOM 720 N N . ILE A 1 92 ? -1.975 -12.070 8.004 1.00 86.94 92 ILE A N 1
ATOM 721 C CA . ILE A 1 92 ? -1.923 -11.656 9.404 1.00 86.94 92 ILE A CA 1
ATOM 722 C C . ILE A 1 92 ? -2.748 -12.630 10.243 1.00 86.94 92 ILE A C 1
ATOM 724 O O . ILE A 1 92 ? -3.855 -13.013 9.874 1.00 86.94 92 ILE A O 1
ATOM 728 N N . TRP A 1 93 ? -2.214 -12.993 11.408 1.00 85.06 93 TRP A N 1
ATOM 729 C CA . TRP A 1 93 ? -2.923 -13.797 12.400 1.00 85.06 93 TRP A CA 1
ATOM 730 C C . TRP A 1 93 ? -4.051 -13.005 13.053 1.00 85.06 93 TRP A C 1
ATOM 732 O O . TRP A 1 93 ? -3.862 -11.845 13.427 1.00 85.06 93 TRP A O 1
ATOM 742 N N . GLY A 1 94 ? -5.194 -13.664 13.244 1.00 83.06 94 GLY A N 1
ATOM 743 C CA . GLY A 1 94 ? -6.363 -13.045 13.855 1.00 83.06 94 GLY A CA 1
ATOM 744 C C . GLY A 1 94 ? -6.073 -12.459 15.237 1.00 83.06 94 GLY A C 1
ATOM 745 O O . GLY A 1 94 ? -5.321 -13.030 16.036 1.00 83.06 94 GLY A O 1
ATOM 746 N N . ALA A 1 95 ? -6.660 -11.301 15.515 1.00 83.88 95 ALA A N 1
ATOM 747 C CA . ALA A 1 95 ? -6.542 -10.635 16.798 1.00 83.88 95 ALA A CA 1
ATOM 748 C C . ALA A 1 95 ? -7.847 -9.931 17.161 1.00 83.88 95 ALA A C 1
ATOM 750 O O . ALA A 1 95 ? -8.636 -9.542 16.306 1.00 83.88 95 ALA A O 1
ATOM 751 N N . ASN A 1 96 ? -8.022 -9.752 18.464 1.00 87.56 96 ASN A N 1
ATOM 752 C CA . ASN A 1 96 ? -9.115 -8.987 19.030 1.00 87.56 96 ASN A CA 1
ATOM 753 C C . ASN A 1 96 ? -8.555 -7.660 19.536 1.00 87.56 96 ASN A C 1
ATOM 755 O O . ASN A 1 96 ? -7.567 -7.666 20.267 1.00 87.56 96 ASN A O 1
ATOM 759 N N . LEU A 1 97 ? -9.184 -6.550 19.172 1.00 85.62 97 LEU A N 1
ATOM 760 C CA . LEU A 1 97 ? -8.927 -5.227 19.724 1.00 85.62 97 LEU A CA 1
ATOM 761 C C . LEU A 1 97 ? -10.166 -4.732 20.453 1.00 85.62 97 LEU A C 1
ATOM 763 O O . LEU A 1 97 ? -11.298 -4.927 20.004 1.00 85.62 97 LEU A O 1
ATOM 767 N N . LYS A 1 98 ? -9.947 -4.074 21.586 1.00 87.50 98 LYS A N 1
ATOM 768 C CA . LYS A 1 98 ? -11.013 -3.503 22.401 1.00 87.50 98 LYS A CA 1
ATOM 769 C C . LYS A 1 98 ? -10.672 -2.071 22.786 1.00 87.50 98 LYS A C 1
ATOM 771 O O . LYS A 1 98 ? -9.550 -1.796 23.210 1.00 87.50 98 LYS A O 1
ATOM 776 N N . SER A 1 99 ? -11.668 -1.197 22.706 1.00 85.75 99 SER A N 1
ATOM 777 C CA . SER A 1 99 ? -11.562 0.162 23.226 1.00 85.75 99 SER A CA 1
ATOM 778 C C . SER A 1 99 ? -11.579 0.174 24.752 1.00 85.75 99 SER A C 1
ATOM 780 O O . SER A 1 99 ? -12.397 -0.503 25.390 1.00 85.75 99 SER A O 1
ATOM 782 N N . THR A 1 100 ? -10.668 0.938 25.349 1.00 84.25 100 THR A N 1
ATOM 783 C CA . THR A 1 100 ? -10.629 1.196 26.791 1.00 84.25 100 THR A CA 1
ATOM 784 C C . THR A 1 100 ? -10.798 2.685 27.063 1.00 84.25 100 THR A C 1
ATOM 786 O O . THR A 1 100 ? -10.254 3.522 26.356 1.00 84.25 100 THR A O 1
ATOM 789 N N . THR A 1 101 ? -11.545 3.031 28.110 1.00 78.62 101 THR A N 1
ATOM 790 C CA . THR A 1 101 ? -11.754 4.425 28.543 1.00 78.62 101 THR A CA 1
ATOM 791 C C . THR A 1 101 ? -10.675 4.861 29.549 1.00 78.62 101 THR A C 1
ATOM 793 O O . THR A 1 101 ? -10.997 5.361 30.628 1.00 78.62 101 THR A O 1
ATOM 796 N N . GLY A 1 102 ? -9.413 4.541 29.255 1.00 76.44 102 GLY A N 1
ATOM 797 C CA . GLY A 1 102 ? -8.233 4.760 30.100 1.00 76.44 102 GLY A CA 1
ATOM 798 C C . GLY A 1 102 ? -7.060 3.853 29.704 1.00 76.44 102 GLY A C 1
ATOM 799 O O . GLY A 1 102 ? -7.196 3.051 28.772 1.00 76.44 102 GLY A O 1
ATOM 800 N N . ASP A 1 103 ? -5.949 3.945 30.449 1.00 78.38 103 ASP A N 1
ATOM 801 C CA . ASP A 1 103 ? -4.685 3.253 30.152 1.00 78.38 103 ASP A CA 1
ATOM 802 C C . ASP A 1 103 ? -4.886 1.751 29.859 1.00 78.38 103 ASP A C 1
ATOM 804 O O . ASP A 1 103 ? -5.311 0.984 30.740 1.00 78.38 103 ASP A O 1
ATOM 808 N N . PRO A 1 104 ? -4.576 1.286 28.636 1.00 79.12 104 PRO A N 1
ATOM 809 C CA . PRO A 1 104 ? -4.745 -0.110 28.281 1.00 79.12 104 PRO A CA 1
ATOM 810 C C . PRO A 1 104 ? -3.751 -0.979 29.060 1.00 79.12 104 PRO A C 1
ATOM 812 O O . PRO A 1 104 ? -2.540 -0.777 29.045 1.00 79.12 104 PRO A O 1
ATOM 815 N N . THR A 1 105 ? -4.274 -1.999 29.738 1.00 78.75 105 THR A N 1
ATOM 816 C CA . THR A 1 105 ? -3.477 -2.921 30.573 1.00 78.75 105 THR A CA 1
ATOM 817 C C . THR A 1 105 ? -2.947 -4.134 29.807 1.00 78.75 105 THR A C 1
ATOM 81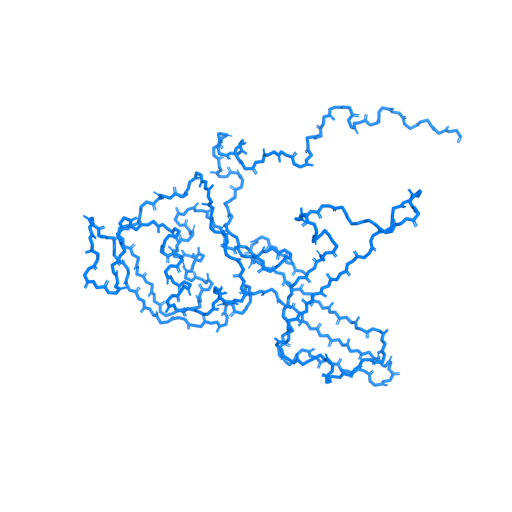9 O O . THR A 1 105 ? -2.183 -4.930 30.353 1.00 78.75 105 THR A O 1
ATOM 822 N N . GLY A 1 106 ? -3.338 -4.295 28.542 1.00 79.06 106 GLY A N 1
ATOM 823 C CA . GLY A 1 106 ? -2.951 -5.418 27.698 1.00 79.06 106 GLY A CA 1
ATOM 824 C C . GLY A 1 106 ? -2.711 -4.995 26.256 1.00 79.06 106 GLY A C 1
ATOM 825 O O . GLY A 1 106 ? -3.221 -3.977 25.801 1.00 79.06 106 GLY A O 1
ATOM 826 N N . TRP A 1 107 ? -1.976 -5.829 25.522 1.00 78.38 107 TRP A N 1
ATOM 827 C CA . TRP A 1 107 ? -1.559 -5.582 24.133 1.00 78.38 107 TRP A CA 1
ATOM 828 C C . TRP A 1 107 ? -2.721 -5.437 23.136 1.00 78.38 107 TRP A C 1
ATOM 830 O O . TRP A 1 107 ? -2.526 -4.960 22.025 1.00 78.38 107 TRP A O 1
ATOM 840 N N . PHE A 1 108 ? -3.917 -5.865 23.537 1.00 79.88 108 PHE A N 1
ATOM 841 C CA . PHE A 1 108 ? -5.149 -5.850 22.748 1.00 79.88 108 PHE A CA 1
ATOM 842 C C . PHE A 1 108 ? -6.062 -4.652 23.070 1.00 79.88 108 PHE A C 1
ATOM 844 O O . PHE A 1 108 ? -7.179 -4.574 22.561 1.00 79.88 108 PHE A O 1
ATOM 851 N N . GLY A 1 109 ? -5.631 -3.757 23.964 1.00 80.88 109 GLY A N 1
ATOM 852 C CA . GLY A 1 109 ? -6.371 -2.554 24.341 1.00 80.88 109 GLY A CA 1
ATOM 853 C C . GLY A 1 109 ? -5.817 -1.316 23.646 1.00 80.88 109 GLY A C 1
ATOM 854 O O . GLY A 1 109 ? -4.604 -1.116 23.630 1.00 80.88 109 GLY A O 1
ATOM 855 N N . ILE A 1 110 ? -6.706 -0.481 23.111 1.00 82.19 110 ILE A N 1
ATOM 856 C CA . ILE A 1 110 ? -6.378 0.854 22.600 1.00 82.19 110 ILE A CA 1
ATOM 857 C C . ILE A 1 110 ? -7.287 1.848 23.323 1.00 82.19 110 ILE A C 1
ATOM 859 O O . ILE A 1 110 ? -8.506 1.663 23.354 1.00 82.19 110 ILE A O 1
ATOM 863 N N . GLU A 1 111 ? -6.696 2.881 23.922 1.00 82.81 111 GLU A N 1
ATOM 864 C CA . GLU A 1 111 ? -7.461 3.958 24.551 1.00 82.81 111 GLU A CA 1
ATOM 865 C C . GLU A 1 111 ? -8.221 4.751 23.487 1.00 82.81 111 GLU A C 1
ATOM 867 O O . GLU A 1 111 ? -7.643 5.104 22.458 1.00 82.81 111 GLU A O 1
ATOM 872 N N . ASP A 1 112 ? -9.515 4.990 23.725 1.00 81.81 112 ASP A N 1
ATOM 873 C CA . ASP A 1 112 ? -10.404 5.729 22.819 1.00 81.81 112 ASP A CA 1
ATOM 874 C C . ASP A 1 112 ? -10.246 5.300 21.350 1.00 81.81 112 ASP A C 1
ATOM 876 O O . ASP A 1 112 ? -10.055 6.111 20.440 1.00 81.81 112 ASP A O 1
ATOM 880 N N . MET A 1 113 ? -10.298 3.982 21.121 1.00 80.69 113 MET A N 1
ATOM 881 C CA . MET A 1 113 ? -9.997 3.382 19.825 1.00 80.69 113 MET A CA 1
ATOM 882 C C . MET A 1 113 ? -10.851 3.985 18.706 1.00 80.69 113 MET A C 1
ATOM 884 O O . MET A 1 113 ? -12.082 3.945 18.736 1.00 80.69 113 MET A O 1
ATOM 888 N N . THR A 1 114 ? -10.179 4.486 17.672 1.00 81.56 114 THR A N 1
ATOM 889 C CA . THR A 1 114 ? -10.796 4.954 16.428 1.00 81.56 114 THR A CA 1
ATOM 890 C C . THR A 1 114 ? -10.445 4.011 15.283 1.00 81.56 114 THR A C 1
ATOM 892 O O . THR A 1 114 ? -9.467 3.268 15.368 1.00 81.56 114 THR A O 1
ATOM 895 N N . ALA A 1 115 ? -11.207 4.044 14.188 1.00 77.81 115 ALA A N 1
ATOM 896 C CA . ALA A 1 115 ? -10.895 3.244 12.996 1.00 77.81 115 ALA A CA 1
ATOM 897 C C . ALA A 1 115 ? -9.470 3.480 12.458 1.00 77.81 115 ALA A C 1
ATOM 899 O O . ALA A 1 115 ? -8.805 2.544 12.024 1.00 77.81 115 ALA A O 1
ATOM 900 N N . GLU A 1 116 ? -8.961 4.708 12.546 1.00 76.94 116 GLU A N 1
ATOM 901 C CA . GLU A 1 116 ? -7.603 5.049 12.105 1.00 76.94 116 GLU A CA 1
ATOM 902 C C . GLU A 1 116 ? -6.541 4.486 13.046 1.00 76.94 116 GLU A C 1
ATOM 904 O O . GLU A 1 116 ? -5.568 3.895 12.586 1.00 76.94 116 GLU A O 1
ATOM 909 N N . LEU A 1 117 ? -6.750 4.609 14.361 1.00 79.62 117 LEU A N 1
ATOM 910 C CA . LEU A 1 117 ? -5.850 4.026 15.357 1.00 79.62 117 LEU A CA 1
ATOM 911 C C . LEU A 1 117 ? -5.838 2.497 15.271 1.00 79.62 117 LEU A C 1
ATOM 913 O O . LEU A 1 117 ? -4.780 1.889 15.401 1.00 79.62 117 LEU A O 1
ATOM 917 N N . ALA A 1 118 ? -6.989 1.877 15.002 1.00 80.19 118 ALA A N 1
ATOM 918 C CA . ALA A 1 118 ? -7.082 0.440 14.774 1.00 80.19 118 ALA A CA 1
ATOM 919 C C . ALA A 1 118 ? -6.310 0.019 13.510 1.00 80.19 118 ALA A C 1
ATOM 921 O O . ALA A 1 118 ? -5.524 -0.928 13.564 1.00 80.19 118 ALA A O 1
ATOM 922 N N . ALA A 1 119 ? -6.465 0.744 12.394 1.00 80.06 119 ALA A N 1
ATOM 923 C CA . ALA A 1 119 ? -5.710 0.483 11.166 1.00 80.06 119 ALA A CA 1
ATOM 924 C C . ALA A 1 119 ? -4.199 0.672 11.373 1.00 80.06 119 ALA A C 1
ATOM 926 O O . ALA A 1 119 ? -3.407 -0.180 10.964 1.00 80.06 119 ALA A O 1
ATOM 927 N N . TRP A 1 120 ? -3.801 1.742 12.066 1.00 80.88 120 TRP A N 1
ATOM 928 C CA . TRP A 1 120 ? -2.409 2.000 12.424 1.00 80.88 120 TRP A CA 1
ATOM 929 C C . TRP A 1 120 ? -1.832 0.885 13.297 1.00 80.88 120 TRP A C 1
ATOM 931 O O . TRP A 1 120 ? -0.745 0.388 13.021 1.00 80.88 120 TRP A O 1
ATOM 941 N N . TRP A 1 121 ? -2.575 0.436 14.312 1.00 83.75 121 TRP A N 1
ATOM 942 C CA . TRP A 1 121 ? -2.134 -0.646 15.189 1.00 83.75 121 TRP A CA 1
ATOM 943 C C . TRP A 1 121 ? -1.889 -1.942 14.416 1.00 83.75 121 TRP A C 1
ATOM 945 O O . TRP A 1 121 ? -0.872 -2.596 14.651 1.00 83.75 121 TRP A O 1
ATOM 955 N N . VAL A 1 122 ? -2.785 -2.302 13.488 1.00 83.81 122 VAL A N 1
ATOM 956 C CA . VAL A 1 122 ? -2.619 -3.494 12.640 1.00 83.81 122 VAL A CA 1
ATOM 957 C C . VAL A 1 122 ? -1.352 -3.370 11.805 1.00 83.81 122 VAL A C 1
ATOM 959 O O . VAL A 1 122 ? -0.552 -4.299 11.765 1.00 83.81 122 VAL A O 1
ATOM 962 N N . ILE A 1 123 ? -1.125 -2.219 11.183 1.00 82.12 123 ILE A N 1
ATOM 963 C CA . ILE A 1 123 ? 0.062 -2.000 10.359 1.00 82.12 123 ILE A CA 1
ATOM 964 C C . ILE A 1 123 ? 1.333 -2.074 11.202 1.00 82.12 123 ILE A C 1
ATOM 966 O O . ILE A 1 123 ? 2.219 -2.849 10.858 1.00 82.12 123 ILE A O 1
ATOM 970 N N . GLU A 1 124 ? 1.420 -1.321 12.292 1.00 84.19 124 GLU A N 1
ATOM 971 C CA . GLU A 1 124 ? 2.636 -1.208 13.102 1.00 84.19 124 GLU A CA 1
ATOM 972 C C . GLU A 1 124 ? 2.988 -2.527 13.805 1.00 84.19 124 GLU A C 1
ATOM 974 O O . GLU A 1 124 ? 4.142 -2.945 13.837 1.00 84.19 124 GLU A O 1
ATOM 979 N N . ASN A 1 125 ? 1.988 -3.221 14.361 1.00 83.12 125 ASN A N 1
ATOM 980 C CA . ASN A 1 125 ? 2.234 -4.396 15.203 1.00 83.12 125 ASN A CA 1
ATOM 981 C C . ASN A 1 125 ? 2.194 -5.717 14.433 1.00 83.12 125 ASN A C 1
ATOM 983 O O . ASN A 1 125 ? 2.668 -6.736 14.944 1.00 83.12 125 ASN A O 1
ATOM 987 N N . ARG A 1 126 ? 1.584 -5.750 13.241 1.00 84.31 126 ARG A N 1
ATOM 988 C CA . ARG A 1 126 ? 1.410 -6.987 12.460 1.00 84.31 126 ARG A CA 1
ATOM 989 C C . ARG A 1 126 ? 2.085 -6.956 11.098 1.00 84.31 126 ARG A C 1
ATOM 991 O O . ARG A 1 126 ? 2.135 -7.994 10.443 1.00 84.31 126 ARG A O 1
ATOM 998 N N . THR A 1 127 ? 2.621 -5.815 10.675 1.00 83.69 127 THR A N 1
ATOM 999 C CA . THR A 1 127 ? 3.312 -5.680 9.391 1.00 83.69 127 THR A CA 1
ATOM 1000 C C . THR A 1 127 ? 4.596 -4.870 9.550 1.00 83.69 127 THR A C 1
ATOM 1002 O O . THR A 1 127 ? 4.802 -4.190 10.546 1.00 83.69 127 THR A O 1
ATOM 1005 N N . THR A 1 128 ? 5.470 -4.912 8.548 1.00 82.19 128 THR A N 1
ATOM 1006 C CA . THR A 1 128 ? 6.617 -3.993 8.441 1.00 82.19 128 THR A CA 1
ATOM 1007 C C . THR A 1 128 ? 6.352 -2.882 7.425 1.00 82.19 128 THR A C 1
ATOM 1009 O O . THR A 1 128 ? 7.290 -2.275 6.912 1.00 82.19 128 THR A O 1
ATOM 1012 N N . LEU A 1 129 ? 5.079 -2.646 7.086 1.00 78.75 129 LEU A N 1
ATOM 1013 C CA . LEU A 1 129 ? 4.677 -1.723 6.028 1.00 78.75 129 LEU A CA 1
ATOM 1014 C C . LEU A 1 129 ? 5.103 -0.282 6.334 1.00 78.75 129 LEU A C 1
ATOM 1016 O O . LEU A 1 129 ? 5.545 0.408 5.421 1.00 78.75 129 LEU A O 1
ATOM 1020 N N . GLY A 1 130 ? 5.041 0.138 7.602 1.00 76.56 130 GLY A N 1
ATOM 1021 C CA . GLY A 1 130 ? 5.443 1.485 8.026 1.00 76.56 130 GLY A CA 1
ATOM 1022 C C . GLY A 1 130 ? 6.914 1.822 7.752 1.00 76.56 130 GLY A C 1
ATOM 1023 O O . GLY A 1 130 ? 7.268 2.990 7.690 1.00 76.56 130 GLY A O 1
ATOM 1024 N N . ASN A 1 131 ? 7.766 0.816 7.518 1.00 81.44 131 ASN A N 1
ATOM 1025 C CA . ASN A 1 131 ? 9.164 1.025 7.127 1.00 81.44 131 ASN A CA 1
ATOM 1026 C C . ASN A 1 131 ? 9.362 1.143 5.608 1.00 81.44 131 ASN A C 1
ATOM 1028 O O . ASN A 1 131 ? 10.457 1.477 5.162 1.00 81.44 131 ASN A O 1
ATOM 1032 N N . LEU A 1 132 ? 8.352 0.787 4.810 1.00 80.44 132 LEU A N 1
ATOM 1033 C CA . LEU A 1 132 ? 8.451 0.703 3.351 1.00 80.44 132 LEU A CA 1
ATOM 1034 C C . LEU A 1 132 ? 7.701 1.827 2.644 1.00 80.44 132 LEU A C 1
ATOM 1036 O O . LEU A 1 132 ? 8.099 2.212 1.546 1.00 80.44 132 LEU A O 1
ATOM 1040 N N . VAL A 1 133 ? 6.598 2.296 3.226 1.00 79.38 133 VAL A N 1
ATOM 1041 C CA . VAL A 1 133 ? 5.722 3.289 2.603 1.00 79.38 133 VAL A CA 1
ATOM 1042 C C . VAL A 1 133 ? 5.185 4.274 3.618 1.00 79.38 133 VAL A C 1
ATOM 1044 O O . VAL A 1 133 ? 4.893 3.914 4.759 1.00 79.38 133 VAL A O 1
ATOM 1047 N N . ASP A 1 134 ? 4.968 5.499 3.153 1.00 79.19 134 ASP A N 1
ATOM 1048 C CA . ASP A 1 134 ? 4.255 6.494 3.934 1.00 79.19 134 ASP A CA 1
ATOM 1049 C C . ASP A 1 134 ? 2.755 6.195 3.927 1.00 79.19 134 ASP A C 1
ATOM 1051 O O . ASP A 1 134 ? 2.132 5.926 2.889 1.00 79.19 134 ASP A O 1
ATOM 1055 N N . LEU A 1 135 ? 2.177 6.251 5.122 1.00 74.94 135 LEU A N 1
ATOM 1056 C CA . LEU A 1 135 ? 0.786 5.932 5.391 1.00 74.94 135 LEU A CA 1
ATOM 1057 C C . LEU A 1 135 ? 0.065 7.195 5.829 1.00 74.94 135 LEU A C 1
ATOM 1059 O O . LEU A 1 135 ? 0.368 7.771 6.871 1.00 74.94 135 LEU A O 1
ATOM 1063 N N . TYR A 1 136 ? -0.927 7.592 5.044 1.00 74.75 136 TYR A N 1
ATOM 1064 C CA . TYR A 1 136 ? -1.767 8.737 5.346 1.00 74.75 136 TYR A CA 1
ATOM 1065 C C . TYR A 1 136 ? -3.193 8.264 5.577 1.00 74.75 136 TYR A C 1
ATOM 1067 O O . TYR A 1 136 ? -3.996 8.107 4.654 1.00 74.75 136 TYR A O 1
ATOM 1075 N N . PHE A 1 137 ? -3.512 8.055 6.845 1.00 65.00 137 PHE A N 1
ATOM 1076 C CA . PHE A 1 137 ? -4.896 8.040 7.296 1.00 65.00 137 PHE A CA 1
ATOM 1077 C C . PHE A 1 137 ? -5.399 9.486 7.347 1.00 65.00 137 PHE A C 1
ATOM 1079 O O . PHE A 1 137 ? -4.611 10.415 7.540 1.00 65.00 137 PHE A O 1
ATOM 1086 N N . TRP A 1 138 ? -6.680 9.715 7.058 1.00 64.06 138 TRP A N 1
ATOM 1087 C CA . TRP A 1 138 ? -7.186 11.075 6.883 1.00 64.06 138 TRP A CA 1
ATOM 1088 C C . TRP A 1 138 ? -7.001 11.910 8.149 1.00 64.06 138 TRP A C 1
ATOM 1090 O O . TRP A 1 138 ? -7.604 11.645 9.175 1.00 64.06 138 TRP A O 1
ATOM 1100 N N . GLY A 1 139 ? -6.277 13.020 8.056 1.00 45.44 139 GLY A N 1
ATOM 1101 C CA . GLY A 1 139 ? -6.416 14.109 9.020 1.00 45.44 139 GLY A CA 1
ATOM 1102 C C . GLY A 1 139 ? -7.667 14.925 8.696 1.00 45.44 139 GLY A C 1
ATOM 1103 O O . GLY A 1 139 ? -7.553 16.031 8.178 1.00 45.44 139 GLY A O 1
ATOM 1104 N N . GLY A 1 140 ? -8.869 14.377 8.890 1.00 49.66 140 GLY A N 1
ATOM 1105 C CA . GLY A 1 140 ? -10.099 15.080 8.515 1.00 49.66 140 GLY A CA 1
ATOM 1106 C C . GLY A 1 140 ? -11.390 14.281 8.692 1.00 49.66 140 GLY A C 1
ATOM 1107 O O . GLY A 1 140 ? -11.388 13.069 8.854 1.00 49.66 140 GLY A O 1
ATOM 1108 N N . THR A 1 141 ? -12.515 14.995 8.676 1.00 39.31 141 THR A N 1
ATOM 1109 C CA . THR A 1 141 ? -13.871 14.606 9.103 1.00 39.31 141 THR A CA 1
ATOM 1110 C C . THR A 1 141 ? -14.274 13.153 8.776 1.00 39.31 141 THR A C 1
ATOM 1112 O O . THR A 1 141 ? -14.766 12.845 7.686 1.00 39.31 141 THR A O 1
ATOM 1115 N N . GLY A 1 142 ? -14.116 12.268 9.763 1.00 47.38 142 GLY A N 1
ATOM 1116 C CA . GLY A 1 142 ? -14.158 10.803 9.632 1.00 47.38 142 GLY A CA 1
ATOM 1117 C C . GLY A 1 142 ? -13.099 10.154 10.530 1.00 47.38 142 GLY A C 1
ATOM 1118 O O . GLY A 1 142 ? -13.378 9.134 11.161 1.00 47.38 142 GLY A O 1
ATOM 1119 N N . ALA A 1 143 ? -11.975 10.859 10.689 1.00 51.62 143 ALA A N 1
ATOM 1120 C CA . ALA A 1 143 ? -11.086 10.768 11.835 1.00 51.62 143 ALA A CA 1
ATOM 1121 C C . ALA A 1 143 ? -11.892 10.854 13.129 1.00 51.62 143 ALA A C 1
ATOM 1123 O O . ALA A 1 143 ? -12.749 11.730 13.288 1.00 51.62 143 ALA A O 1
ATOM 1124 N N . GLY A 1 144 ? -11.660 9.910 14.037 1.00 60.09 144 GLY A N 1
ATOM 1125 C CA . GLY A 1 144 ? -12.330 9.914 15.333 1.00 60.09 144 GLY A CA 1
ATOM 1126 C C . GLY A 1 144 ? -13.658 9.164 15.407 1.00 60.09 144 GLY A C 1
ATOM 1127 O O . GLY A 1 144 ? -14.362 9.332 16.398 1.00 60.09 144 GLY A O 1
ATOM 1128 N N . LYS A 1 145 ? -14.044 8.345 14.413 1.00 72.12 145 LYS A N 1
ATOM 1129 C CA . LYS A 1 145 ? -15.161 7.406 14.626 1.00 72.12 145 LYS A CA 1
ATOM 1130 C C . LYS A 1 145 ? -14.738 6.354 15.655 1.00 72.12 145 LYS A C 1
ATOM 1132 O O . LYS A 1 145 ? -13.821 5.588 15.347 1.00 72.12 145 LYS A O 1
ATOM 1137 N N . PRO A 1 146 ? -15.370 6.328 16.844 1.00 76.81 146 PRO A N 1
ATOM 1138 C CA . PRO A 1 146 ? -15.004 5.376 17.873 1.00 76.81 146 PRO A CA 1
ATOM 1139 C C . PRO A 1 146 ? -15.425 3.971 17.442 1.00 76.81 146 PRO A C 1
ATOM 1141 O O . PRO A 1 146 ? -16.505 3.781 16.874 1.00 76.81 146 PRO A O 1
ATOM 1144 N N . LEU A 1 147 ? -14.561 3.003 17.710 1.00 77.62 147 LEU A N 1
ATOM 1145 C CA . LEU A 1 147 ? -14.824 1.579 17.560 1.00 77.62 147 LEU A CA 1
ATOM 1146 C C . LEU A 1 147 ? -14.734 0.938 18.938 1.00 77.62 147 LEU A C 1
ATOM 1148 O O . LEU A 1 147 ? -13.712 1.068 19.595 1.00 77.62 147 LEU A O 1
ATOM 1152 N N . ASP A 1 148 ? -15.767 0.214 19.365 1.00 81.81 148 ASP A N 1
ATOM 1153 C CA . ASP A 1 148 ? -15.768 -0.426 20.688 1.00 81.81 148 ASP A CA 1
ATOM 1154 C C . ASP A 1 148 ? -14.978 -1.741 20.699 1.00 81.81 148 ASP A C 1
ATOM 1156 O O . ASP A 1 148 ? -14.265 -2.055 21.657 1.00 81.81 148 ASP A O 1
ATOM 1160 N N . PHE A 1 149 ? -15.100 -2.514 19.621 1.00 83.38 149 PHE A N 1
ATOM 1161 C CA . PHE A 1 149 ? -14.399 -3.774 19.425 1.00 83.38 149 PHE A CA 1
ATOM 1162 C C . PHE A 1 149 ? -14.089 -3.982 17.943 1.00 83.38 149 PHE A C 1
ATOM 1164 O O . PHE A 1 149 ? -14.843 -3.547 17.072 1.00 83.38 149 PHE A O 1
ATOM 1171 N N . LEU A 1 150 ? -12.990 -4.675 17.673 1.00 83.50 150 LEU A N 1
ATOM 1172 C CA . LEU A 1 150 ? -12.645 -5.192 16.358 1.00 83.50 150 LEU A CA 1
ATOM 1173 C C . LEU A 1 150 ? -12.138 -6.619 16.551 1.00 83.50 150 LEU A C 1
ATOM 1175 O O . LEU A 1 150 ? -11.173 -6.834 17.278 1.00 83.50 150 LEU A O 1
ATOM 1179 N N . ASP A 1 151 ? -12.785 -7.584 15.914 1.00 86.56 151 ASP A N 1
ATOM 1180 C CA . ASP A 1 151 ? -12.327 -8.971 15.879 1.00 86.56 151 ASP A CA 1
ATOM 1181 C C . ASP A 1 151 ? -12.138 -9.351 14.419 1.00 86.56 151 ASP A C 1
ATOM 1183 O O . ASP A 1 151 ? -13.059 -9.197 13.614 1.00 86.56 151 ASP A O 1
ATOM 1187 N N . PHE A 1 152 ? -10.938 -9.803 14.076 1.00 84.25 152 PHE A N 1
ATOM 1188 C CA . PHE A 1 152 ? -10.626 -10.246 12.727 1.00 84.25 152 PHE A CA 1
ATOM 1189 C C . PHE A 1 152 ? -9.973 -11.622 12.761 1.00 84.25 152 PHE A C 1
ATOM 1191 O O . PHE A 1 152 ? -9.111 -11.928 13.588 1.00 84.25 152 PHE A O 1
ATOM 1198 N N . THR A 1 153 ? -10.395 -12.467 11.826 1.00 87.25 153 THR A N 1
ATOM 1199 C CA . THR A 1 153 ? -9.830 -13.800 11.606 1.00 87.25 153 THR A CA 1
ATOM 1200 C C . THR A 1 153 ? -8.564 -13.725 10.757 1.00 87.25 153 THR A C 1
ATOM 1202 O O . THR A 1 153 ? -8.315 -12.717 10.102 1.00 87.25 153 THR A O 1
ATOM 1205 N N . GLU A 1 154 ? -7.789 -14.809 10.714 1.00 86.62 154 GLU A N 1
ATOM 1206 C CA . GLU A 1 154 ? -6.616 -14.902 9.840 1.00 86.62 154 GLU A CA 1
ATOM 1207 C C . GLU A 1 154 ? -6.989 -14.632 8.371 1.00 86.62 154 GLU A C 1
ATOM 1209 O O . GLU A 1 154 ? -7.825 -15.329 7.787 1.00 86.62 154 GLU A O 1
ATOM 1214 N N . ARG A 1 155 ? -6.399 -13.578 7.801 1.00 88.56 155 ARG A N 1
ATOM 1215 C CA . ARG A 1 155 ? -6.616 -13.119 6.422 1.00 88.56 155 ARG A CA 1
ATOM 1216 C C . ARG A 1 155 ? -5.453 -12.221 5.990 1.00 88.56 155 ARG A C 1
ATOM 1218 O O . ARG A 1 155 ? -4.584 -11.875 6.793 1.00 88.56 155 ARG A O 1
ATOM 1225 N N . ASP A 1 156 ? -5.405 -11.865 4.713 1.00 88.56 156 ASP A N 1
ATOM 1226 C CA . ASP A 1 156 ? -4.469 -10.874 4.210 1.00 88.56 156 ASP A CA 1
ATOM 1227 C C . ASP A 1 156 ? -4.655 -9.492 4.859 1.00 88.56 156 ASP A C 1
ATOM 1229 O O . ASP A 1 156 ? -5.767 -9.052 5.166 1.00 88.56 156 ASP A O 1
ATOM 1233 N N . ALA A 1 157 ? -3.530 -8.802 5.045 1.00 85.31 157 ALA A N 1
ATOM 1234 C CA . ALA A 1 157 ? -3.453 -7.501 5.695 1.00 85.31 157 ALA A CA 1
ATOM 1235 C C . ALA A 1 157 ? -4.344 -6.453 5.025 1.00 85.31 157 ALA A C 1
ATOM 1237 O O . ALA A 1 157 ? -4.980 -5.640 5.696 1.00 85.31 157 ALA A O 1
ATOM 1238 N N . TYR A 1 158 ? -4.384 -6.479 3.691 1.00 87.12 158 TYR A N 1
ATOM 1239 C CA . TYR A 1 158 ? -5.160 -5.529 2.908 1.00 87.12 158 TYR A CA 1
ATOM 1240 C C . TYR A 1 158 ? -6.662 -5.686 3.160 1.00 87.12 158 TYR A C 1
ATOM 1242 O O . TYR A 1 158 ? -7.338 -4.691 3.414 1.00 87.12 158 TYR A O 1
ATOM 1250 N N . SER A 1 159 ? -7.178 -6.915 3.134 1.00 86.94 159 SER A N 1
ATOM 1251 C CA . SER A 1 159 ? -8.603 -7.187 3.335 1.00 86.94 159 SER A CA 1
ATOM 1252 C C . SER A 1 159 ? -9.046 -6.923 4.769 1.00 86.94 159 SER A C 1
ATOM 1254 O O . SER A 1 159 ? -10.134 -6.401 4.958 1.00 86.94 159 SER A O 1
ATOM 1256 N N . ILE A 1 160 ? -8.212 -7.192 5.781 1.00 86.31 160 ILE A N 1
ATOM 1257 C CA . ILE A 1 160 ? -8.544 -6.828 7.174 1.00 86.31 160 ILE A CA 1
ATOM 1258 C C . ILE A 1 160 ? -8.727 -5.310 7.293 1.00 86.31 160 ILE A C 1
ATOM 1260 O O . ILE A 1 160 ? -9.730 -4.826 7.815 1.00 86.31 160 ILE A O 1
ATOM 1264 N N . ILE A 1 161 ? -7.779 -4.532 6.762 1.00 84.00 161 ILE A N 1
ATOM 1265 C CA . ILE A 1 161 ? -7.864 -3.070 6.815 1.00 84.00 161 ILE A CA 1
ATOM 1266 C C . ILE A 1 161 ? -9.071 -2.580 6.009 1.00 84.00 161 ILE A C 1
ATOM 1268 O O . ILE A 1 161 ? -9.851 -1.770 6.500 1.00 84.00 161 ILE A O 1
ATOM 1272 N N . ASN A 1 162 ? -9.253 -3.061 4.783 1.00 84.81 162 ASN A N 1
ATOM 1273 C CA . ASN A 1 162 ? -10.282 -2.543 3.890 1.00 84.81 162 ASN A CA 1
ATOM 1274 C C . ASN A 1 162 ? -11.704 -2.984 4.286 1.00 84.81 162 ASN A C 1
ATOM 1276 O O . ASN A 1 162 ? -12.618 -2.158 4.320 1.00 84.81 162 ASN A O 1
ATOM 1280 N N . ASP A 1 163 ? -11.892 -4.262 4.606 1.00 84.69 163 ASP A N 1
ATOM 1281 C CA . ASP A 1 163 ? -13.217 -4.859 4.775 1.00 84.69 163 ASP A CA 1
ATOM 1282 C C . ASP A 1 163 ? -13.702 -4.813 6.225 1.00 84.69 163 ASP A C 1
ATOM 1284 O O . ASP A 1 163 ? -14.895 -4.608 6.445 1.00 84.69 163 ASP A O 1
ATOM 128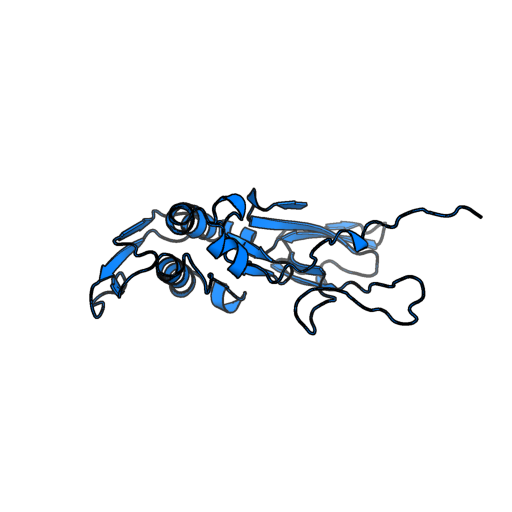8 N N . ASP A 1 164 ? -12.812 -4.943 7.213 1.00 83.06 164 ASP A N 1
ATOM 1289 C CA . ASP A 1 164 ? -13.214 -4.955 8.626 1.00 83.06 164 ASP A CA 1
ATOM 1290 C C . ASP A 1 164 ? -13.120 -3.555 9.254 1.00 83.06 164 ASP A C 1
ATOM 1292 O O . ASP A 1 164 ? -13.983 -3.167 10.043 1.00 83.06 164 ASP A O 1
ATOM 1296 N N . ILE A 1 165 ? -12.108 -2.761 8.877 1.00 80.19 165 ILE A N 1
ATOM 1297 C CA . ILE A 1 165 ? -11.877 -1.433 9.468 1.00 80.19 165 ILE A CA 1
ATOM 1298 C C . ILE A 1 165 ? -12.470 -0.320 8.602 1.00 80.19 165 ILE A C 1
ATOM 1300 O O . ILE A 1 165 ? -13.277 0.475 9.077 1.00 80.19 165 ILE A O 1
ATOM 1304 N N . LEU A 1 166 ? -12.093 -0.224 7.328 1.00 79.00 166 LEU A N 1
ATOM 1305 C CA . LEU A 1 166 ? -12.481 0.914 6.489 1.00 79.00 166 LEU A CA 1
ATOM 1306 C C . LEU A 1 166 ? -13.920 0.834 5.967 1.00 79.00 166 LEU A C 1
ATOM 1308 O O . LEU A 1 166 ? -14.521 1.874 5.673 1.00 79.00 166 LEU A O 1
ATOM 1312 N N . SER A 1 167 ? -14.518 -0.357 5.928 1.00 78.12 167 SER A N 1
ATOM 1313 C CA . SER A 1 167 ? -15.925 -0.530 5.552 1.00 78.12 167 SER A CA 1
ATOM 1314 C C . SER A 1 167 ? -16.875 0.239 6.478 1.00 78.12 167 SER A C 1
ATOM 1316 O O . SER A 1 167 ? -17.838 0.841 5.995 1.00 78.12 167 SER A O 1
ATOM 1318 N N . CYS A 1 168 ? -16.566 0.339 7.781 1.00 73.44 168 CYS A N 1
ATOM 1319 C CA . CYS A 1 168 ? -17.376 1.106 8.735 1.00 73.44 168 CYS A CA 1
ATOM 1320 C C . CYS A 1 168 ? -17.376 2.616 8.433 1.00 73.44 168 CYS A C 1
ATOM 1322 O O . CYS A 1 168 ? -18.323 3.331 8.767 1.00 73.44 168 CYS A O 1
ATOM 1324 N N . LEU A 1 169 ? -16.339 3.094 7.740 1.00 71.06 169 LEU A N 1
ATOM 1325 C CA . LEU A 1 169 ? -16.202 4.468 7.271 1.00 71.06 169 LEU A CA 1
ATOM 1326 C C . LEU A 1 169 ? -16.679 4.658 5.824 1.00 71.06 169 LEU A C 1
ATOM 1328 O O . LEU A 1 169 ? -16.669 5.790 5.330 1.00 71.06 169 LEU A O 1
ATOM 1332 N N . CYS A 1 170 ? -17.112 3.593 5.139 1.00 74.00 170 CYS A N 1
ATOM 1333 C CA . CYS A 1 170 ? -17.343 3.590 3.688 1.00 74.00 170 CYS A CA 1
ATOM 1334 C C . CYS A 1 170 ? -16.125 4.140 2.926 1.00 74.00 170 CYS A C 1
ATOM 1336 O O . CYS A 1 170 ? -16.242 4.973 2.022 1.00 74.00 170 CYS A O 1
ATOM 1338 N N . ALA A 1 171 ? -14.946 3.726 3.370 1.00 75.69 171 ALA A N 1
ATOM 1339 C CA . ALA A 1 171 ? -13.667 4.121 2.826 1.00 75.69 171 ALA A CA 1
ATOM 1340 C C . ALA A 1 171 ? -12.985 2.958 2.114 1.00 75.69 171 ALA A C 1
ATOM 1342 O O . ALA A 1 171 ? -13.334 1.800 2.334 1.00 75.69 171 ALA A O 1
ATOM 1343 N N . ARG A 1 172 ? -11.988 3.277 1.288 1.00 77.94 172 ARG A N 1
ATOM 1344 C CA . ARG A 1 172 ? -11.114 2.282 0.670 1.00 77.94 172 ARG A CA 1
ATOM 1345 C C . ARG A 1 172 ? -9.658 2.618 0.870 1.00 77.94 172 ARG A C 1
ATOM 1347 O O . ARG A 1 172 ? -9.284 3.779 0.774 1.00 77.94 172 ARG A O 1
ATOM 1354 N N . PHE A 1 173 ? -8.840 1.595 1.063 1.00 81.81 173 PHE A N 1
ATOM 1355 C CA . PHE A 1 173 ? -7.401 1.778 1.159 1.00 81.81 173 PHE A CA 1
ATOM 1356 C C . PHE A 1 173 ? -6.785 1.796 -0.239 1.00 81.81 173 PHE A C 1
ATOM 1358 O O . PHE A 1 173 ? -6.805 0.781 -0.943 1.00 81.81 173 PHE A O 1
ATOM 1365 N N . VAL A 1 174 ? -6.269 2.952 -0.658 1.00 82.88 174 VAL A N 1
ATOM 1366 C CA . VAL A 1 174 ? -5.802 3.166 -2.033 1.00 82.88 174 VAL A CA 1
ATOM 1367 C C . VAL A 1 174 ? -4.360 3.643 -2.013 1.00 82.88 174 VAL A C 1
ATOM 1369 O O . VAL A 1 174 ? -3.994 4.542 -1.254 1.00 82.88 174 VAL A O 1
ATOM 1372 N N . CYS A 1 175 ? -3.526 3.020 -2.837 1.00 84.56 175 CYS A N 1
ATOM 1373 C CA . CYS A 1 175 ? -2.160 3.475 -3.056 1.00 84.56 175 CYS A CA 1
ATOM 1374 C C . CYS A 1 175 ? -2.167 4.812 -3.819 1.00 84.56 175 CYS A C 1
ATOM 1376 O O . CYS A 1 175 ? -3.188 5.185 -4.371 1.00 84.56 175 CYS A O 1
ATOM 1378 N N . GLY A 1 176 ? -1.051 5.522 -3.926 1.00 79.19 176 GLY A N 1
ATOM 1379 C CA . GLY A 1 176 ? -0.835 6.647 -4.838 1.00 79.19 176 GLY A CA 1
ATOM 1380 C C . GLY A 1 176 ? 0.318 6.370 -5.802 1.00 79.19 176 GLY A C 1
ATOM 1381 O O . GLY A 1 176 ? 1.021 5.367 -5.681 1.00 79.19 176 GLY A O 1
ATOM 1382 N N . ARG A 1 177 ? 0.575 7.293 -6.738 1.00 77.94 177 ARG A N 1
ATOM 1383 C CA . ARG A 1 177 ? 1.704 7.173 -7.685 1.00 77.94 177 ARG A CA 1
ATOM 1384 C C . ARG A 1 177 ? 3.079 7.104 -7.008 1.00 77.94 177 ARG A C 1
ATOM 1386 O O . ARG A 1 177 ? 3.987 6.479 -7.536 1.00 77.94 177 ARG A O 1
ATOM 1393 N N . TYR A 1 178 ? 3.197 7.679 -5.814 1.00 82.12 178 TYR A N 1
ATOM 1394 C CA . TYR A 1 178 ? 4.409 7.692 -4.990 1.00 82.12 178 TYR A CA 1
ATOM 1395 C C . TYR A 1 178 ? 4.569 6.451 -4.109 1.00 82.12 178 TYR A C 1
ATOM 1397 O O . TYR A 1 178 ? 5.415 6.432 -3.223 1.00 82.12 178 TYR A O 1
ATOM 1405 N N . ASN A 1 179 ? 3.730 5.431 -4.311 1.00 81.19 179 ASN A N 1
ATOM 1406 C CA . ASN A 1 179 ? 3.617 4.278 -3.424 1.00 81.19 179 ASN A CA 1
ATOM 1407 C C . ASN A 1 179 ? 3.192 4.642 -1.985 1.00 81.19 179 ASN A C 1
ATOM 1409 O O . ASN A 1 179 ? 3.351 3.851 -1.060 1.00 81.19 179 ASN A O 1
ATOM 1413 N N . THR A 1 180 ? 2.611 5.828 -1.806 1.00 81.00 180 THR A N 1
ATOM 1414 C CA . THR A 1 180 ? 1.977 6.258 -0.560 1.00 81.00 180 THR A CA 1
ATOM 1415 C C . THR A 1 180 ? 0.628 5.572 -0.426 1.00 81.00 180 THR A C 1
ATOM 1417 O O . THR A 1 180 ? -0.087 5.399 -1.409 1.00 81.00 180 THR A O 1
ATOM 1420 N N . MET A 1 181 ? 0.262 5.140 0.772 1.00 80.50 181 MET A N 1
ATOM 1421 C CA . MET A 1 181 ? -1.019 4.473 1.000 1.00 80.50 181 MET A CA 1
ATOM 1422 C C . MET A 1 181 ? -1.948 5.416 1.740 1.00 80.50 181 MET A C 1
ATOM 1424 O O . MET A 1 181 ? -1.584 5.987 2.767 1.00 80.50 181 MET A O 1
ATOM 1428 N N . THR A 1 182 ? -3.145 5.600 1.196 1.00 78.62 182 THR A N 1
ATOM 1429 C CA . THR A 1 182 ? -4.045 6.651 1.644 1.00 78.62 182 THR A CA 1
ATOM 1430 C C . THR A 1 182 ? -5.444 6.153 1.932 1.00 78.62 182 THR A C 1
ATOM 1432 O O . THR A 1 182 ? -6.025 5.358 1.185 1.00 78.62 182 THR A O 1
ATOM 1435 N N . GLY A 1 183 ? -5.989 6.765 2.982 1.00 75.00 183 GLY A N 1
ATOM 1436 C CA . GLY A 1 183 ? -7.338 7.302 2.984 1.00 75.00 183 GLY A CA 1
ATOM 1437 C C . GLY A 1 183 ? -8.360 6.290 2.557 1.00 75.00 183 GLY A C 1
ATOM 1438 O O . GLY A 1 183 ? -8.504 5.333 3.280 1.00 75.00 183 GLY A O 1
ATOM 1439 N N . THR A 1 184 ? -9.113 6.406 1.467 1.00 73.00 184 THR A N 1
ATOM 1440 C CA . THR A 1 184 ? -9.798 7.555 0.868 1.00 73.00 184 THR A CA 1
ATOM 1441 C C . THR A 1 184 ? -11.310 7.228 0.820 1.00 73.00 184 THR A C 1
ATOM 1443 O O . THR A 1 184 ? -11.702 6.087 0.573 1.00 73.00 184 THR A O 1
ATOM 1446 N N . ARG A 1 185 ? -12.191 8.179 1.178 1.00 70.62 185 ARG A N 1
ATOM 1447 C CA . ARG A 1 185 ? -13.658 7.973 1.155 1.00 70.62 185 ARG A CA 1
ATOM 1448 C C . ARG A 1 185 ? -14.202 8.369 -0.207 1.00 70.62 185 ARG A C 1
ATOM 1450 O O . ARG A 1 185 ? -13.690 9.307 -0.814 1.00 70.62 185 ARG A O 1
ATOM 1457 N N . ASP A 1 186 ? -15.256 7.695 -0.654 1.00 69.75 186 ASP A N 1
ATOM 1458 C CA . ASP A 1 186 ? -15.952 8.099 -1.875 1.00 69.75 186 ASP A CA 1
ATOM 1459 C C . ASP A 1 186 ? -16.499 9.524 -1.713 1.00 69.75 186 ASP A C 1
ATOM 1461 O O . ASP A 1 186 ? -17.221 9.829 -0.757 1.00 69.75 186 ASP A O 1
ATOM 1465 N N . TYR A 1 187 ? -16.162 10.391 -2.667 1.00 66.00 187 TYR A N 1
ATOM 1466 C CA . TYR A 1 187 ? -16.571 11.787 -2.682 1.00 66.00 187 TYR A CA 1
ATOM 1467 C C . TYR A 1 187 ? -18.096 11.955 -2.621 1.00 66.00 187 TYR A C 1
ATOM 1469 O O . TYR A 1 187 ? -18.611 12.865 -1.963 1.00 66.00 187 TYR A O 1
ATOM 1477 N N . ASN A 1 188 ? -18.844 11.037 -3.237 1.00 67.81 188 ASN A N 1
ATOM 1478 C CA . ASN A 1 188 ? -20.304 11.074 -3.256 1.00 67.81 188 ASN A CA 1
ATOM 1479 C C . ASN A 1 188 ? -20.932 10.786 -1.885 1.00 67.81 188 ASN A C 1
ATOM 1481 O O . ASN A 1 188 ? -22.052 11.223 -1.628 1.00 67.81 188 ASN A O 1
ATOM 1485 N N . LEU A 1 189 ? -20.209 10.124 -0.979 1.00 68.50 189 LEU A N 1
ATOM 1486 C CA . LEU A 1 189 ? -20.686 9.780 0.367 1.00 68.50 189 LEU A CA 1
ATOM 1487 C C . LEU A 1 189 ? -20.335 10.833 1.426 1.00 68.50 189 LEU A C 1
ATOM 1489 O O . LEU A 1 189 ? -20.677 10.688 2.602 1.00 68.50 189 LEU A O 1
ATOM 1493 N N . LEU A 1 190 ? -19.645 11.895 1.022 1.00 68.00 190 LEU A N 1
ATOM 1494 C CA . LEU A 1 190 ? -19.299 13.015 1.883 1.00 68.00 190 LEU A CA 1
ATOM 1495 C C . LEU A 1 190 ? -20.419 14.054 1.899 1.00 68.00 190 LEU A C 1
ATOM 1497 O O . LEU A 1 190 ? -21.055 14.321 0.878 1.00 68.00 190 LEU A O 1
ATOM 1501 N N . THR A 1 191 ? -20.628 14.680 3.055 1.00 67.50 191 THR A N 1
ATOM 1502 C CA . THR A 1 191 ? -21.494 15.864 3.158 1.00 67.50 191 THR A CA 1
ATOM 1503 C C . THR A 1 191 ? -20.873 17.053 2.418 1.00 67.50 191 THR A C 1
ATOM 1505 O O . THR A 1 191 ? -19.659 17.097 2.227 1.00 67.50 191 THR A O 1
ATOM 1508 N N . GLU A 1 192 ? -21.673 18.052 2.034 1.00 64.88 192 GLU A N 1
ATOM 1509 C CA . GLU A 1 192 ? -21.176 19.260 1.348 1.00 64.88 192 GLU A CA 1
ATOM 1510 C C . GLU A 1 192 ? -20.051 19.960 2.128 1.00 64.88 192 GLU A C 1
ATOM 1512 O O . GLU A 1 192 ? -19.041 20.346 1.543 1.00 64.88 192 GLU A O 1
ATOM 1517 N N . ALA A 1 193 ? -20.166 20.023 3.459 1.00 63.44 193 ALA A N 1
ATOM 1518 C CA . ALA A 1 193 ? -19.127 20.571 4.329 1.00 63.44 193 ALA A CA 1
ATOM 1519 C C . ALA A 1 193 ? -17.822 19.755 4.278 1.00 63.44 193 ALA A C 1
ATOM 1521 O O . ALA A 1 193 ? -16.735 20.320 4.256 1.00 63.44 193 ALA A O 1
ATOM 1522 N N . GLN A 1 194 ? -17.912 18.424 4.215 1.00 62.34 194 GLN A N 1
ATOM 1523 C CA . GLN A 1 194 ? -16.741 17.546 4.111 1.00 62.34 194 GLN A CA 1
ATOM 1524 C C . GLN A 1 194 ? -16.098 17.599 2.723 1.00 62.34 194 GLN A C 1
ATOM 1526 O O . GLN A 1 194 ? -14.877 17.575 2.613 1.00 62.34 194 GLN A O 1
ATOM 1531 N N . ARG A 1 195 ? -16.907 17.721 1.666 1.00 60.62 195 ARG A N 1
ATOM 1532 C CA . ARG A 1 195 ? -16.426 17.910 0.290 1.00 60.62 195 ARG A CA 1
ATOM 1533 C C . ARG A 1 195 ? -15.655 19.217 0.137 1.00 60.62 195 ARG A C 1
ATOM 1535 O O . ARG A 1 195 ? -14.609 19.219 -0.504 1.00 60.62 195 ARG A O 1
ATOM 1542 N N . ALA A 1 196 ? -16.131 20.290 0.767 1.00 56.81 196 ALA A N 1
ATOM 1543 C CA . ALA A 1 196 ? -15.460 21.589 0.775 1.00 56.81 196 ALA A CA 1
ATOM 1544 C C . ALA A 1 196 ? -14.099 21.564 1.499 1.00 56.81 196 ALA A C 1
ATOM 1546 O O . ALA A 1 196 ? -13.231 22.373 1.195 1.00 56.81 196 ALA A O 1
ATOM 1547 N N . MET A 1 197 ? -13.890 20.624 2.429 1.00 54.75 197 MET A N 1
ATOM 1548 C CA . MET A 1 197 ? -12.607 20.441 3.122 1.00 54.75 197 MET A CA 1
ATOM 1549 C C . MET A 1 197 ? -11.609 19.566 2.349 1.00 54.75 197 MET A C 1
ATOM 1551 O O . MET A 1 197 ? -10.422 19.597 2.653 1.00 54.75 197 MET A O 1
ATOM 1555 N N . ILE A 1 198 ? -12.075 18.780 1.371 1.00 56.03 198 ILE A N 1
ATOM 1556 C CA . ILE A 1 198 ? -11.255 17.812 0.620 1.00 56.03 198 ILE A CA 1
ATOM 1557 C C . ILE A 1 198 ? -10.598 18.422 -0.626 1.00 56.03 198 ILE A C 1
ATOM 1559 O O . ILE A 1 198 ? -9.728 17.799 -1.230 1.00 56.03 198 ILE A O 1
ATOM 1563 N N . GLY A 1 199 ? -10.910 19.672 -0.968 1.00 46.78 199 GLY A N 1
ATOM 1564 C CA . GLY A 1 199 ? -10.179 20.382 -2.007 1.00 46.78 199 GLY A CA 1
ATOM 1565 C C . GLY A 1 199 ? -10.242 21.893 -1.860 1.00 46.78 199 GLY A C 1
ATOM 1566 O O . GLY A 1 199 ? -11.316 22.482 -1.914 1.00 46.78 199 GLY A O 1
ATOM 1567 N N . ALA A 1 200 ? -9.070 22.529 -1.866 1.00 34.16 200 ALA A N 1
ATOM 1568 C CA . ALA A 1 200 ? -8.870 23.490 -2.938 1.00 34.16 200 ALA A CA 1
ATOM 1569 C C . ALA A 1 200 ? -9.008 22.682 -4.246 1.00 34.16 200 ALA A C 1
ATOM 1571 O O . ALA A 1 200 ? -8.219 21.756 -4.454 1.00 34.16 200 ALA A O 1
ATOM 1572 N N . PRO A 1 201 ? -10.043 22.908 -5.069 1.00 39.09 201 PRO A N 1
ATOM 1573 C CA . PRO A 1 201 ? -10.145 22.237 -6.355 1.00 39.09 201 PRO A CA 1
ATOM 1574 C C . PRO A 1 201 ? -8.892 22.577 -7.169 1.00 39.09 201 PRO A C 1
ATOM 1576 O O . PRO A 1 201 ? -8.635 23.741 -7.459 1.00 39.09 201 PRO A O 1
ATOM 1579 N N . LEU A 1 202 ? -8.107 21.560 -7.537 1.00 41.81 202 LEU A N 1
ATOM 1580 C CA . LEU A 1 202 ? -6.917 21.709 -8.388 1.00 41.81 202 LEU A CA 1
ATOM 1581 C C . LEU A 1 202 ? -7.254 22.210 -9.804 1.00 41.81 202 LEU A C 1
ATOM 1583 O O . LEU A 1 202 ? -6.353 22.561 -10.555 1.00 41.81 202 LEU A O 1
ATOM 1587 N N . MET A 1 203 ? -8.542 22.315 -10.147 1.00 33.03 203 MET A N 1
ATOM 1588 C CA . MET A 1 203 ? -9.035 23.212 -11.186 1.00 33.03 203 MET A CA 1
ATOM 1589 C C . MET A 1 203 ? -10.540 23.439 -10.993 1.00 33.03 203 MET A C 1
ATOM 1591 O O . MET A 1 203 ? -11.337 22.509 -11.128 1.00 33.03 203 MET A O 1
ATOM 1595 N N . THR A 1 204 ? -10.950 24.671 -10.696 1.00 34.97 204 THR A N 1
ATOM 1596 C CA . THR A 1 204 ? -12.332 25.100 -10.941 1.00 34.97 204 THR A CA 1
ATOM 1597 C C . THR A 1 204 ? -12.422 25.426 -12.425 1.00 34.97 204 THR A C 1
ATOM 1599 O O . THR A 1 204 ? -11.743 26.334 -12.899 1.00 34.97 204 THR A O 1
ATOM 1602 N N . ILE A 1 205 ? -13.215 24.671 -13.187 1.00 35.06 205 ILE A N 1
ATOM 1603 C CA . ILE A 1 205 ? -13.533 25.062 -14.561 1.00 35.06 205 ILE A CA 1
ATOM 1604 C C . ILE A 1 205 ? -14.574 26.173 -14.475 1.00 35.06 205 ILE A C 1
ATOM 1606 O O . ILE A 1 205 ? -15.768 25.913 -14.333 1.00 35.06 205 ILE A O 1
ATOM 1610 N N . GLU A 1 206 ? -14.104 27.414 -14.492 1.00 39.81 206 GLU A N 1
ATOM 1611 C CA . GLU A 1 206 ? -14.972 28.579 -14.601 1.00 39.81 206 GLU A CA 1
ATOM 1612 C C . GLU A 1 206 ? -15.431 28.745 -16.053 1.00 39.81 206 GLU A C 1
ATOM 1614 O O . GLU A 1 206 ? -14.833 28.212 -16.991 1.00 39.81 206 GLU A O 1
ATOM 1619 N N . ARG A 1 207 ? -16.539 29.464 -16.251 1.00 38.19 207 ARG A N 1
ATOM 1620 C CA . ARG A 1 207 ? -17.128 29.691 -17.578 1.00 38.19 207 ARG A CA 1
ATOM 1621 C C . ARG A 1 207 ? -16.143 30.360 -18.556 1.00 38.19 207 ARG A C 1
ATOM 1623 O O . ARG A 1 207 ? -16.286 30.161 -19.753 1.00 38.19 207 ARG A O 1
ATOM 1630 N N . ASP A 1 208 ? -15.111 31.029 -18.046 1.00 46.69 208 ASP A N 1
ATOM 1631 C CA . ASP A 1 208 ? -14.020 31.635 -18.821 1.00 46.69 208 ASP A CA 1
ATOM 1632 C C . ASP A 1 208 ? -13.043 30.611 -19.442 1.00 46.69 208 ASP A C 1
ATOM 1634 O O . ASP A 1 208 ? -12.254 30.963 -20.316 1.00 46.69 208 ASP A O 1
ATOM 1638 N N . HIS A 1 209 ? -13.085 29.332 -19.042 1.00 41.69 209 HIS A N 1
ATOM 1639 C CA . HIS A 1 209 ? -12.314 28.256 -19.689 1.00 41.69 209 HIS A CA 1
ATOM 1640 C C . HIS A 1 209 ? -12.980 27.710 -20.959 1.00 41.69 209 HIS A C 1
ATOM 1642 O O . HIS A 1 209 ? -12.375 26.920 -21.689 1.00 41.69 209 HIS A O 1
ATOM 1648 N N . TRP A 1 210 ? -14.216 28.119 -21.244 1.00 38.59 210 TRP A N 1
ATOM 1649 C CA . TRP A 1 210 ? -14.816 27.892 -22.549 1.00 38.59 210 TRP A CA 1
ATOM 1650 C C . TRP A 1 210 ? -14.209 28.929 -23.491 1.00 38.59 210 TRP A C 1
ATOM 1652 O O . TRP A 1 210 ? -14.500 30.116 -23.389 1.00 38.59 210 TRP A O 1
ATOM 1662 N N . ARG A 1 211 ? -13.318 28.491 -24.387 1.00 41.44 211 ARG A N 1
ATOM 1663 C CA . ARG A 1 211 ? -12.920 29.316 -25.531 1.00 41.44 211 ARG A CA 1
ATOM 1664 C C . ARG A 1 211 ? -14.172 29.555 -26.375 1.00 41.44 211 ARG A C 1
ATOM 1666 O O . ARG A 1 211 ? -14.582 28.664 -27.116 1.00 41.44 211 ARG A O 1
ATOM 1673 N N . ASP A 1 212 ? -14.766 30.734 -26.232 1.00 45.78 212 ASP A N 1
ATOM 1674 C CA . ASP A 1 212 ? -15.707 31.259 -27.212 1.00 45.78 212 ASP A CA 1
ATOM 1675 C C . ASP A 1 212 ? -14.916 31.515 -28.508 1.00 45.78 212 ASP A C 1
ATOM 1677 O O . ASP A 1 212 ? -13.959 32.287 -28.531 1.00 45.78 212 ASP A O 1
ATOM 1681 N N . ASP A 1 213 ? -15.305 30.776 -29.547 1.00 47.59 213 ASP A N 1
ATOM 1682 C CA . ASP A 1 213 ? -14.884 30.836 -30.948 1.00 47.59 213 ASP A CA 1
ATOM 1683 C C . ASP A 1 213 ? -13.397 30.577 -31.290 1.00 47.59 213 ASP A C 1
ATOM 1685 O O . ASP A 1 213 ? -12.486 31.382 -31.102 1.00 47.59 213 ASP A O 1
ATOM 1689 N N . LEU A 1 214 ? -13.167 29.422 -31.928 1.00 41.72 214 LEU A N 1
ATOM 1690 C CA . LEU A 1 214 ? -12.002 29.170 -32.778 1.00 41.72 214 LEU A CA 1
ATOM 1691 C C . LEU A 1 214 ? -12.197 29.923 -34.103 1.00 41.72 214 LEU A C 1
ATOM 1693 O O . LEU A 1 214 ? -12.882 29.431 -35.001 1.00 41.72 214 LEU A O 1
ATOM 1697 N N . GLU A 1 215 ? -11.583 31.098 -34.248 1.00 47.12 215 GLU A N 1
ATOM 1698 C CA . GLU A 1 215 ? -11.418 31.721 -35.564 1.00 47.12 215 GLU A CA 1
ATOM 1699 C C . GLU A 1 215 ? -10.457 30.872 -36.410 1.00 47.12 215 GLU A C 1
ATOM 1701 O O . GLU A 1 215 ? -9.261 30.769 -36.132 1.00 47.12 215 GLU A O 1
ATOM 1706 N N . VAL A 1 216 ? -11.006 30.233 -37.444 1.00 44.53 216 VAL A N 1
ATOM 1707 C CA . VAL A 1 216 ? -10.245 29.552 -38.495 1.00 44.53 216 VAL A CA 1
ATOM 1708 C C . VAL A 1 216 ? -9.891 30.599 -39.551 1.00 44.53 216 VAL A C 1
ATOM 1710 O O . VAL A 1 216 ? -10.754 30.998 -40.336 1.00 44.53 216 VAL A O 1
ATOM 1713 N N . GLY A 1 217 ? -8.641 31.062 -39.528 1.00 40.22 217 GLY A N 1
ATOM 1714 C CA . GLY A 1 217 ? -8.008 31.824 -40.610 1.00 40.22 217 GLY A CA 1
ATOM 1715 C C . GLY A 1 217 ? -7.261 30.920 -41.578 1.00 40.22 217 GLY A C 1
ATOM 1716 O O . GLY A 1 217 ? -6.663 29.928 -41.102 1.00 40.22 217 GLY A O 1
#

Organism: NCBI:txid412755

Radius of gyration: 21.94 Å; chains: 1; bounding box: 43×47×71 Å

pLDDT: mean 75.89, std 14.23, range [33.03, 91.94]

Secondary structure (DSSP, 8-state):
-EETTTTEEEEEEEEESS--GGGS-TT-EEEEE-----TT-SS----SSSTT-TTEEEEEEEPTT--EEETTTTEEEEEEE-HHHHHHH-EE--EEEEEESS---STTEEET-BHHHHHHHHHHHH-SGGGTS-EE--SSEEEE-B-SEEEE-SEEHHHIIIIIIGGGGTB--EE-TTS-EE--B-GGGS-HHHHHHH-S-S----GGGS-------